Protein AF-A0A965ACQ9-F1 (afdb_monomer_lite)

Foldseek 3Di:
DVPVVVVVVVVVVVPPPDPPPDPDPDDDDVVVVVPPPADVVHDDDPLLVVLVVCLVQQPPQVDDDQLPDQKDWDCPQQAHNDIAIAGDPDRPPCCDDPNHDPQQHFLCVLLVSLLSCLVSPHQCCQDPHHNSLLRSCLQQDPPLVLLARAGGNDPVCCVVDPTDPQAACRRQVSLLSNLSSCVSVVPHPCSLVSLVSNLVLLLLLLVLCQLPQQARHARSNVSDGHHDPHGRCLVCLQSSLSSLVSNCVVPVDVSSNVSSVSSVVSSD

pLDDT: mean 90.05, std 13.49, range [45.66, 98.88]

Sequence (268 aa):
MRNLLLSCFIVFTLIACSEKPEPVQQINIARIDLMPALPTPYKMLDWKEKALQYDQYIFNTTLTGQHLPFIWTDSIQRNFDQHTFGMFTVIGDVRQGKNGSVEFHEALNAMGAVMSAGLVGIDKTNQNGKNYAQMVQNYFNTENGWNIMMNNTHPSVALLGGGYGRDWWYDVFPNVLYYAVCDLYPNVPRADSLQRIIANQFYQADSVLNGNYNFSFFDYHQMKGIVNNIPLQQDVAAGHAYVLYSAYEKFGDERYLKGAMSAMQAYD

Radius of gyration: 23.48 Å; chains: 1; bounding box: 50×58×73 Å

Structure (mmCIF, N/CA/C/O backbone):
data_AF-A0A965ACQ9-F1
#
_entry.id   AF-A0A965ACQ9-F1
#
loop_
_atom_site.group_PDB
_atom_site.id
_atom_site.type_symbol
_atom_site.label_atom_id
_atom_site.label_alt_id
_atom_site.label_comp_id
_atom_site.label_asym_id
_atom_site.label_entity_id
_atom_site.label_seq_id
_atom_site.pdbx_PDB_ins_code
_atom_site.Cartn_x
_atom_site.Cartn_y
_atom_site.Cartn_z
_atom_site.occupancy
_atom_site.B_iso_or_equiv
_atom_site.auth_seq_id
_atom_site.auth_comp_id
_atom_site.auth_asym_id
_atom_site.auth_atom_id
_atom_site.pdbx_PDB_model_num
ATOM 1 N N . MET A 1 1 ? 27.219 -39.808 -46.389 1.00 51.84 1 MET A N 1
ATOM 2 C CA . MET A 1 1 ? 28.068 -39.020 -45.461 1.00 51.84 1 MET A CA 1
ATOM 3 C C . MET A 1 1 ? 27.445 -37.707 -44.955 1.00 51.84 1 MET A C 1
ATOM 5 O O . MET A 1 1 ? 28.102 -37.026 -44.186 1.00 51.84 1 MET A O 1
ATOM 9 N N . ARG A 1 2 ? 26.187 -37.355 -45.287 1.00 50.81 2 ARG A N 1
ATOM 10 C CA . ARG A 1 2 ? 25.540 -36.111 -44.801 1.00 50.81 2 ARG A CA 1
ATOM 11 C C . ARG A 1 2 ? 24.560 -36.299 -43.626 1.00 50.81 2 ARG A C 1
ATOM 13 O O . ARG A 1 2 ? 24.124 -35.315 -43.052 1.00 50.81 2 ARG A O 1
ATOM 20 N N . ASN A 1 3 ? 24.285 -37.548 -43.231 1.00 49.44 3 ASN A N 1
ATOM 21 C CA . ASN A 1 3 ? 23.360 -37.879 -42.133 1.00 49.44 3 ASN A CA 1
ATOM 22 C C . ASN A 1 3 ? 24.062 -38.335 -40.841 1.00 49.44 3 ASN A C 1
ATOM 24 O O . ASN A 1 3 ? 23.391 -38.502 -39.834 1.00 49.44 3 ASN A O 1
ATOM 28 N N . LEU A 1 4 ? 25.392 -38.512 -40.841 1.00 46.88 4 LEU A N 1
ATOM 29 C CA . LEU A 1 4 ? 26.143 -38.846 -39.617 1.00 46.88 4 LEU A CA 1
ATOM 30 C C . LEU A 1 4 ? 26.573 -37.599 -38.822 1.00 46.88 4 LEU A C 1
ATOM 32 O O . LEU A 1 4 ? 26.778 -37.683 -37.619 1.00 46.88 4 LEU A O 1
ATOM 36 N N . LEU A 1 5 ? 26.682 -36.439 -39.480 1.00 46.03 5 LEU A N 1
ATOM 37 C CA . LEU A 1 5 ? 27.113 -35.183 -38.851 1.00 46.03 5 LEU A CA 1
ATOM 38 C C . LEU A 1 5 ? 25.980 -34.461 -38.099 1.00 46.03 5 LEU A C 1
ATOM 40 O O . LEU A 1 5 ? 26.257 -33.769 -37.125 1.00 46.03 5 LEU A O 1
ATOM 44 N N . LEU A 1 6 ? 24.710 -34.662 -38.483 1.00 45.66 6 LEU A N 1
ATOM 45 C CA . LEU A 1 6 ? 23.565 -34.080 -37.762 1.00 45.66 6 LEU A CA 1
ATOM 46 C C . LEU A 1 6 ? 23.269 -34.794 -36.432 1.00 45.66 6 LEU A C 1
ATOM 48 O O . LEU A 1 6 ? 22.811 -34.158 -35.487 1.00 45.66 6 LEU A O 1
ATOM 52 N N . SER A 1 7 ? 23.564 -36.093 -36.325 1.00 48.06 7 SER A N 1
ATOM 53 C CA . SER A 1 7 ? 23.311 -36.861 -35.098 1.00 48.06 7 SER A CA 1
ATOM 54 C C . SER A 1 7 ? 24.326 -36.576 -33.988 1.00 48.06 7 SER A C 1
ATOM 56 O O . SER A 1 7 ? 23.981 -36.700 -32.818 1.00 48.06 7 SER A O 1
ATOM 58 N N . CYS A 1 8 ? 25.544 -36.133 -34.318 1.00 47.03 8 CYS A N 1
ATOM 59 C CA . CYS A 1 8 ? 26.531 -35.733 -33.308 1.00 47.03 8 CYS A CA 1
ATOM 60 C C . CYS A 1 8 ? 26.257 -34.346 -32.704 1.00 47.03 8 CYS A C 1
ATOM 62 O O . CYS A 1 8 ? 26.660 -34.100 -31.571 1.00 47.03 8 CYS A O 1
ATOM 64 N N . PHE A 1 9 ? 25.550 -33.456 -33.409 1.00 47.19 9 PHE A N 1
ATOM 65 C CA . PHE A 1 9 ? 25.267 -32.103 -32.909 1.00 47.19 9 PHE A CA 1
ATOM 66 C C . PHE A 1 9 ? 24.099 -32.062 -31.908 1.00 47.19 9 PHE A C 1
ATOM 68 O O . PHE A 1 9 ? 24.123 -31.268 -30.975 1.00 47.19 9 PHE A O 1
ATOM 75 N N . ILE A 1 10 ? 23.118 -32.965 -32.041 1.00 49.69 10 ILE A N 1
ATOM 76 C CA . ILE A 1 10 ? 21.952 -33.054 -31.137 1.00 49.69 10 ILE A CA 1
ATOM 77 C C . ILE A 1 10 ? 22.321 -33.689 -29.781 1.00 49.69 10 ILE A C 1
ATOM 79 O O . ILE A 1 10 ? 21.706 -33.388 -28.760 1.00 49.69 10 ILE A O 1
ATOM 83 N N . VAL A 1 11 ? 23.366 -34.522 -29.740 1.00 48.28 11 VAL A N 1
ATOM 84 C CA . VAL A 1 11 ? 23.851 -35.143 -28.493 1.00 48.28 11 VAL A CA 1
ATOM 85 C C . VAL A 1 11 ? 24.684 -34.161 -27.655 1.00 48.28 11 VAL A C 1
ATOM 87 O O . VAL A 1 11 ? 24.660 -34.238 -26.431 1.00 48.28 11 VAL A O 1
ATOM 90 N N . PHE A 1 12 ? 25.349 -33.180 -28.277 1.00 46.91 12 PHE A N 1
ATOM 91 C CA . PHE A 1 12 ? 26.135 -32.170 -27.554 1.00 46.91 12 PHE A CA 1
ATOM 92 C C . PHE A 1 12 ? 25.285 -31.076 -26.885 1.00 46.91 12 PHE A C 1
ATOM 94 O O . PHE A 1 12 ? 25.721 -30.491 -25.898 1.00 46.91 12 PHE A O 1
ATOM 101 N N . THR A 1 13 ? 24.055 -30.834 -27.345 1.00 49.16 13 THR A N 1
ATOM 102 C CA . THR A 1 13 ? 23.132 -29.863 -26.724 1.00 49.16 13 THR A CA 1
ATOM 103 C C . THR A 1 13 ? 22.409 -30.390 -25.480 1.00 49.16 13 THR A C 1
ATOM 105 O O . THR A 1 13 ? 21.793 -29.608 -24.766 1.00 49.16 13 THR A O 1
ATOM 108 N N . LEU A 1 14 ? 22.501 -31.692 -25.184 1.00 47.50 14 LEU A N 1
ATOM 109 C CA . LEU A 1 14 ? 21.897 -32.310 -23.992 1.00 47.50 14 LEU A CA 1
ATOM 110 C C . LEU A 1 14 ? 22.863 -32.420 -22.796 1.00 47.50 14 LEU A C 1
ATOM 112 O O . LEU A 1 14 ? 22.446 -32.843 -21.723 1.00 47.50 14 LEU A O 1
ATOM 116 N N . ILE A 1 15 ? 24.136 -32.037 -22.963 1.00 49.03 15 ILE A N 1
ATOM 117 C CA . ILE A 1 15 ? 25.170 -32.099 -21.910 1.00 49.03 15 ILE A CA 1
ATOM 118 C C . ILE A 1 15 ? 25.382 -30.732 -21.235 1.00 49.03 15 ILE A C 1
ATOM 120 O O . ILE A 1 15 ? 26.065 -30.642 -20.220 1.00 49.03 15 ILE A O 1
ATOM 124 N N . ALA A 1 16 ? 24.698 -29.675 -21.686 1.00 46.09 16 ALA A N 1
ATOM 125 C CA . ALA A 1 16 ? 24.533 -28.445 -20.906 1.00 46.09 16 ALA A CA 1
ATOM 126 C C . ALA A 1 16 ? 23.507 -28.654 -19.769 1.00 46.09 16 ALA A C 1
ATOM 128 O O . ALA A 1 16 ? 22.564 -27.886 -19.588 1.00 46.09 16 ALA A O 1
ATOM 129 N N . CYS A 1 17 ? 23.663 -29.746 -19.018 1.00 52.00 17 CYS A N 1
ATOM 130 C CA . CYS A 1 17 ? 23.043 -29.906 -17.718 1.00 52.00 17 CYS A CA 1
ATOM 131 C C . CYS A 1 17 ? 23.684 -28.873 -16.797 1.00 52.00 17 CYS A C 1
ATOM 133 O O . CYS A 1 17 ? 24.829 -29.039 -16.389 1.00 52.00 17 CYS A O 1
ATOM 135 N N . SER A 1 18 ? 22.923 -27.811 -16.525 1.00 57.84 18 SER A N 1
ATOM 136 C CA . SER A 1 18 ? 22.835 -27.124 -15.235 1.00 57.84 18 SER A CA 1
ATOM 137 C C . SER A 1 18 ? 23.758 -27.744 -14.183 1.00 57.84 18 SER A C 1
ATOM 139 O O . SER A 1 18 ? 23.455 -28.804 -13.626 1.00 57.84 18 SER A O 1
ATOM 141 N N . GLU A 1 19 ? 24.876 -27.074 -13.900 1.00 59.12 19 GLU A N 1
ATOM 142 C CA . GLU A 1 19 ? 25.525 -27.239 -12.607 1.00 59.12 19 GLU A CA 1
ATOM 143 C C . GLU A 1 19 ? 24.451 -26.908 -11.573 1.00 59.12 19 GLU A C 1
ATOM 145 O O . GLU A 1 19 ? 23.968 -25.777 -11.490 1.00 59.12 19 GLU A O 1
ATOM 150 N N . LYS A 1 20 ? 23.971 -27.925 -10.853 1.00 64.75 20 LYS A N 1
ATOM 151 C CA . LYS A 1 20 ? 23.189 -27.666 -9.651 1.00 64.75 20 LYS A CA 1
ATOM 152 C C . LYS A 1 20 ? 24.145 -26.919 -8.725 1.00 64.75 20 LYS A C 1
ATOM 154 O O . LYS A 1 20 ? 25.203 -27.488 -8.449 1.00 64.75 20 LYS A O 1
ATOM 159 N N . PRO A 1 21 ? 23.828 -25.690 -8.286 1.00 70.06 21 PRO A N 1
ATOM 160 C CA . PRO A 1 21 ? 24.680 -25.005 -7.330 1.00 70.06 21 PRO A CA 1
ATOM 161 C C . PRO A 1 21 ? 24.897 -25.950 -6.152 1.00 70.06 21 PRO A C 1
ATOM 163 O O . PRO A 1 21 ? 23.936 -26.562 -5.667 1.00 70.06 21 PRO A O 1
ATOM 166 N N . GLU A 1 22 ? 26.156 -26.142 -5.753 1.00 77.62 22 GLU A N 1
ATOM 167 C CA . GLU A 1 22 ? 26.431 -26.942 -4.567 1.00 77.62 22 GLU A CA 1
ATOM 168 C C . GLU A 1 22 ? 25.636 -26.335 -3.406 1.00 77.62 22 GLU A C 1
ATOM 170 O O . GLU A 1 22 ? 25.709 -25.119 -3.188 1.00 77.62 22 GLU A O 1
ATOM 175 N N . PRO A 1 23 ? 24.830 -27.136 -2.687 1.00 77.88 23 PRO A N 1
ATOM 176 C CA . PRO A 1 23 ? 24.102 -26.634 -1.539 1.00 77.88 23 PRO A CA 1
ATOM 177 C C . PRO A 1 23 ? 25.099 -25.992 -0.583 1.00 77.88 23 PRO A C 1
ATOM 179 O O . PRO A 1 23 ? 26.085 -26.629 -0.208 1.00 77.88 23 PRO A O 1
ATOM 182 N N . VAL A 1 24 ? 24.847 -24.742 -0.191 1.00 81.81 24 VAL A N 1
ATOM 183 C CA . VAL A 1 24 ? 25.682 -24.057 0.798 1.00 81.81 24 VAL A CA 1
ATOM 184 C C . VAL A 1 24 ? 25.762 -24.950 2.032 1.00 81.81 24 VAL A C 1
ATOM 186 O O . VAL A 1 24 ? 24.745 -25.244 2.665 1.00 81.81 24 VAL A O 1
ATOM 189 N N . GLN A 1 25 ? 26.968 -25.425 2.348 1.00 86.94 25 GLN A N 1
ATOM 190 C CA . GLN A 1 25 ? 27.173 -26.275 3.509 1.00 86.94 25 GLN A CA 1
ATOM 191 C C . GLN A 1 25 ? 26.796 -25.469 4.754 1.00 86.94 25 GLN A C 1
ATOM 193 O O . GLN A 1 25 ? 27.354 -24.399 4.996 1.00 86.94 25 GLN A O 1
ATOM 198 N N . GLN A 1 26 ? 25.838 -25.964 5.540 1.00 82.69 26 GLN A N 1
ATOM 199 C CA . GLN A 1 26 ? 25.444 -25.300 6.777 1.00 82.69 26 GLN A CA 1
ATOM 200 C C . GLN A 1 26 ? 26.643 -25.258 7.728 1.00 82.69 26 GLN A C 1
ATOM 202 O O . GLN A 1 26 ? 27.115 -26.289 8.208 1.00 82.69 26 GLN A O 1
ATOM 207 N N . ILE A 1 27 ? 27.141 -24.051 7.989 1.00 90.25 27 ILE A N 1
ATOM 208 C CA . ILE A 1 27 ? 28.257 -23.824 8.901 1.00 90.25 27 ILE A CA 1
ATOM 209 C C . ILE A 1 27 ? 27.702 -23.754 10.319 1.00 90.25 27 ILE A C 1
ATOM 211 O O . ILE A 1 27 ? 26.726 -23.053 10.592 1.00 90.25 27 ILE A O 1
ATOM 215 N N . ASN A 1 28 ? 28.338 -24.477 11.233 1.00 91.00 28 ASN A N 1
ATOM 216 C CA . ASN A 1 28 ? 28.045 -24.350 12.648 1.00 91.00 28 ASN A CA 1
ATOM 217 C C . ASN A 1 28 ? 28.474 -22.958 13.143 1.00 91.00 28 ASN A C 1
ATOM 219 O O . ASN A 1 28 ? 29.639 -22.579 13.019 1.00 91.00 28 ASN A O 1
ATOM 223 N N . ILE A 1 29 ? 27.535 -22.199 13.707 1.00 92.44 29 ILE A N 1
ATOM 224 C CA . ILE A 1 29 ? 27.823 -20.921 14.354 1.00 92.44 29 ILE A CA 1
ATOM 225 C C . ILE A 1 29 ? 27.579 -21.127 15.843 1.00 92.44 29 ILE A C 1
ATOM 227 O O . ILE A 1 29 ? 26.435 -21.093 16.287 1.00 92.44 29 ILE A O 1
ATOM 231 N N . ALA A 1 30 ? 28.651 -21.267 16.626 1.00 93.38 30 ALA A N 1
ATOM 232 C CA . ALA A 1 30 ? 28.574 -21.553 18.063 1.00 93.38 30 ALA A CA 1
ATOM 233 C C . ALA A 1 30 ? 27.632 -20.608 18.839 1.00 93.38 30 ALA A C 1
ATOM 235 O O . ALA A 1 30 ? 27.046 -20.995 19.841 1.00 93.38 30 ALA A O 1
ATOM 236 N N . ARG A 1 31 ? 27.454 -19.358 18.381 1.00 90.12 31 ARG A N 1
ATOM 237 C CA . ARG A 1 31 ? 26.505 -18.403 18.976 1.00 90.12 31 ARG A CA 1
ATOM 238 C C . ARG A 1 31 ? 25.036 -18.741 18.693 1.00 90.12 31 ARG A C 1
ATOM 240 O O . ARG A 1 31 ? 24.205 -18.485 19.559 1.00 90.12 31 ARG A O 1
ATOM 247 N N . ILE A 1 32 ? 24.730 -19.272 17.509 1.00 87.00 32 ILE A N 1
ATOM 248 C CA . ILE A 1 32 ? 23.391 -19.734 17.117 1.00 87.00 32 ILE A CA 1
ATOM 249 C C . ILE A 1 32 ? 23.035 -21.013 17.873 1.00 87.00 32 ILE A C 1
ATOM 251 O O . ILE A 1 32 ? 21.904 -21.137 18.320 1.00 87.00 32 ILE A O 1
ATOM 255 N N . ASP A 1 33 ? 23.997 -21.901 18.125 1.00 89.81 33 ASP A N 1
ATOM 256 C CA . ASP A 1 33 ? 23.755 -23.130 18.900 1.00 89.81 33 ASP A CA 1
ATOM 257 C C . ASP A 1 33 ? 23.338 -22.865 20.355 1.00 89.81 33 ASP A C 1
ATOM 259 O O . ASP A 1 33 ? 22.694 -23.699 20.989 1.00 89.81 33 ASP A O 1
ATOM 263 N N . LEU A 1 34 ? 23.701 -21.697 20.900 1.00 90.31 34 LEU A N 1
ATOM 264 C CA . LEU A 1 34 ? 23.241 -21.251 22.218 1.00 90.31 34 LEU A CA 1
ATOM 265 C C . LEU A 1 34 ? 21.786 -20.763 22.199 1.00 90.31 34 LEU A C 1
ATOM 267 O O . LEU A 1 34 ? 21.190 -20.590 23.264 1.00 90.31 34 LEU A O 1
ATOM 271 N N . MET A 1 35 ? 21.225 -20.485 21.019 1.00 89.62 35 MET A N 1
ATOM 272 C CA . MET A 1 35 ? 19.834 -20.078 20.880 1.00 89.62 35 MET A CA 1
ATOM 273 C C . MET A 1 35 ? 18.956 -21.329 20.918 1.00 89.62 35 MET A C 1
ATOM 275 O O . MET A 1 35 ? 19.159 -22.254 20.130 1.00 89.62 35 MET A O 1
ATOM 279 N N . PRO A 1 36 ? 17.967 -21.396 21.819 1.00 86.31 36 PRO A N 1
ATOM 280 C CA . PRO A 1 36 ? 17.081 -22.542 21.854 1.00 86.31 36 PRO A CA 1
ATOM 281 C C . PRO A 1 36 ? 16.257 -22.581 20.560 1.00 86.31 36 PRO A C 1
ATOM 283 O O . PRO A 1 36 ? 15.730 -21.558 20.123 1.00 86.31 36 PRO A O 1
ATOM 286 N N . ALA A 1 37 ? 16.111 -23.769 19.966 1.00 85.94 37 ALA A N 1
ATOM 287 C CA . ALA A 1 37 ? 15.331 -23.957 18.738 1.00 85.94 37 ALA A CA 1
ATOM 288 C C . ALA A 1 37 ? 13.861 -23.515 18.890 1.00 85.94 37 ALA A C 1
ATOM 290 O O . ALA A 1 37 ? 13.207 -23.162 17.912 1.00 85.94 37 ALA A O 1
ATOM 291 N N . LEU A 1 38 ? 13.349 -23.524 20.126 1.00 85.88 38 LEU A N 1
ATOM 292 C CA . LEU A 1 38 ? 12.049 -22.983 20.500 1.00 85.88 38 LEU A CA 1
ATOM 293 C C . LEU A 1 38 ? 12.185 -22.128 21.767 1.00 85.88 38 LEU A C 1
ATOM 295 O O . LEU A 1 38 ? 12.896 -22.521 22.697 1.00 85.88 38 LEU A O 1
ATOM 299 N N . PRO A 1 39 ? 11.478 -20.990 21.862 1.00 84.56 39 PRO A N 1
ATOM 300 C CA . PRO A 1 39 ? 11.451 -20.214 23.094 1.00 84.56 39 PRO A CA 1
ATOM 301 C C . PRO A 1 39 ? 10.867 -21.056 24.236 1.00 84.56 39 PRO A C 1
ATOM 303 O O . PRO A 1 39 ? 9.922 -21.815 24.029 1.00 84.56 39 PRO A O 1
ATOM 306 N N . THR A 1 40 ? 11.416 -20.919 25.447 1.00 85.31 40 THR A N 1
ATOM 307 C CA . THR A 1 40 ? 10.905 -21.591 26.653 1.00 85.31 40 THR A CA 1
ATOM 308 C C . THR A 1 40 ? 10.545 -20.554 27.722 1.00 85.31 40 THR A C 1
ATOM 310 O O . THR A 1 40 ? 11.425 -19.793 28.125 1.00 85.31 40 THR A O 1
ATOM 313 N N . PRO A 1 41 ? 9.288 -20.519 28.205 1.00 87.81 41 PRO A N 1
ATOM 314 C CA . PRO A 1 41 ? 8.163 -21.357 27.780 1.00 87.81 41 PRO A CA 1
ATOM 315 C C . PRO A 1 41 ? 7.681 -21.006 26.363 1.00 87.81 41 PRO A C 1
ATOM 317 O O . PRO A 1 41 ? 7.589 -19.832 26.002 1.00 87.81 41 PRO A O 1
ATOM 320 N N . TYR A 1 42 ? 7.335 -22.025 25.572 1.00 85.56 42 TYR A N 1
ATOM 321 C CA . TYR A 1 42 ? 6.719 -21.801 24.268 1.00 85.56 42 TYR A CA 1
ATOM 322 C C . TYR A 1 42 ? 5.272 -21.356 24.469 1.00 85.56 42 TYR A C 1
ATOM 324 O O . TYR A 1 42 ? 4.468 -22.067 25.074 1.00 85.56 42 TYR A O 1
ATOM 332 N N . LYS A 1 43 ? 4.937 -20.176 23.950 1.00 88.31 43 LYS A N 1
ATOM 333 C CA . LYS A 1 43 ? 3.575 -19.645 23.950 1.00 88.31 43 LYS A CA 1
ATOM 334 C C . LYS A 1 43 ? 3.220 -19.208 22.538 1.00 88.31 43 LYS A C 1
ATOM 336 O O . LYS A 1 43 ? 3.609 -18.122 22.112 1.00 88.31 43 LYS A O 1
ATOM 341 N N . MET A 1 44 ? 2.468 -20.045 21.824 1.00 89.50 44 MET A N 1
ATOM 342 C CA . MET A 1 44 ? 1.868 -19.626 20.563 1.00 89.50 44 MET A CA 1
ATOM 343 C C . MET A 1 44 ? 0.717 -18.669 20.868 1.00 89.50 44 MET A C 1
ATOM 345 O O . MET A 1 44 ? -0.222 -19.028 21.577 1.00 89.50 44 MET A O 1
ATOM 349 N N . LEU A 1 45 ? 0.811 -17.436 20.377 1.00 91.62 45 LEU A N 1
ATOM 350 C CA . LEU A 1 45 ? -0.303 -16.499 20.438 1.00 91.62 45 LEU A CA 1
ATOM 351 C C . LEU A 1 45 ? -1.414 -16.985 19.507 1.00 91.62 45 LEU A C 1
ATOM 353 O O . LEU A 1 45 ? -1.134 -17.392 18.379 1.00 91.62 45 LEU A O 1
ATOM 357 N N . ASP A 1 46 ? -2.666 -16.892 19.953 1.00 95.94 46 ASP A N 1
ATOM 358 C CA . ASP A 1 46 ? -3.793 -16.953 19.028 1.00 95.94 46 ASP A CA 1
ATOM 359 C C . ASP A 1 46 ? -3.778 -15.667 18.192 1.00 95.94 46 ASP A C 1
ATOM 361 O O . ASP A 1 46 ? -4.241 -14.604 18.613 1.00 95.94 46 ASP A O 1
ATOM 365 N N . TRP A 1 47 ? -3.148 -15.746 17.020 1.00 95.56 47 TRP A N 1
ATOM 366 C CA . TRP A 1 47 ? -3.006 -14.610 16.116 1.00 95.56 47 TRP A CA 1
ATOM 367 C C . TRP A 1 47 ? -4.345 -14.132 15.565 1.00 95.56 47 TRP A C 1
ATOM 369 O O . TRP A 1 47 ? -4.506 -12.933 15.337 1.00 95.56 47 TRP A O 1
ATOM 379 N N . LYS A 1 48 ? -5.319 -15.037 15.403 1.00 97.25 48 LYS A N 1
ATOM 380 C CA . LYS A 1 48 ? -6.661 -14.666 14.957 1.00 97.25 48 LYS A CA 1
ATOM 381 C C . LYS A 1 48 ? -7.361 -13.857 16.041 1.00 97.25 48 LYS A C 1
ATOM 383 O O . LYS A 1 48 ? -7.848 -12.765 15.761 1.00 97.25 48 LYS A O 1
ATOM 388 N N . GLU A 1 49 ? -7.359 -14.344 17.281 1.00 97.94 49 GLU A N 1
ATOM 389 C CA . GLU A 1 49 ? -7.899 -13.603 18.423 1.00 97.94 49 GLU A CA 1
ATOM 390 C C . GLU A 1 49 ? -7.181 -12.256 18.591 1.00 97.94 49 GLU A C 1
ATOM 392 O O . GLU A 1 49 ? -7.827 -11.226 18.791 1.00 97.94 49 GLU A O 1
ATOM 397 N N . LYS A 1 50 ? -5.851 -12.229 18.438 1.00 97.56 50 LYS A N 1
ATOM 398 C CA . LYS A 1 50 ? -5.061 -10.997 18.531 1.00 97.56 50 LYS A CA 1
ATOM 399 C C . LYS A 1 50 ? -5.475 -9.960 17.490 1.00 97.56 50 LYS A C 1
ATOM 401 O O . LYS A 1 50 ? -5.624 -8.795 17.849 1.00 97.56 50 LYS A O 1
ATOM 406 N N . ALA A 1 51 ? -5.669 -10.368 16.237 1.00 97.88 51 ALA A N 1
ATOM 407 C CA . ALA A 1 51 ? -6.098 -9.483 15.158 1.00 97.88 51 ALA A CA 1
ATOM 408 C C . ALA A 1 51 ? -7.528 -8.962 15.377 1.00 97.88 51 ALA A C 1
ATOM 410 O O . ALA A 1 51 ? -7.763 -7.764 15.232 1.00 97.88 51 ALA A O 1
ATOM 411 N N . LEU A 1 52 ? -8.456 -9.823 15.820 1.00 98.56 52 LEU A N 1
ATOM 412 C CA . LEU A 1 52 ? -9.822 -9.417 16.179 1.00 98.56 52 LEU A CA 1
ATOM 413 C C . LEU A 1 52 ? -9.823 -8.373 17.311 1.00 98.56 52 LEU A C 1
ATOM 415 O O . LEU A 1 52 ? -10.495 -7.348 17.212 1.00 98.56 52 LEU A O 1
ATOM 419 N N . GLN A 1 53 ? -9.042 -8.606 18.372 1.00 98.38 53 GLN A N 1
ATOM 420 C CA . GLN A 1 53 ? -8.903 -7.679 19.503 1.00 98.38 53 GLN A CA 1
ATOM 421 C C . GLN A 1 53 ? -8.243 -6.359 19.092 1.00 98.38 53 GLN A C 1
ATOM 423 O O . GLN A 1 53 ? -8.677 -5.290 19.518 1.00 98.38 53 GLN A O 1
ATOM 428 N N . TYR A 1 54 ? -7.189 -6.430 18.275 1.00 97.75 54 TYR A N 1
ATOM 429 C CA . TYR A 1 54 ? -6.506 -5.255 17.746 1.00 97.75 54 TYR A CA 1
ATOM 430 C C . TYR A 1 54 ? -7.474 -4.379 16.952 1.00 97.75 54 TYR A C 1
ATOM 432 O O . TYR A 1 54 ? -7.558 -3.181 17.209 1.00 97.75 54 TYR A O 1
ATOM 440 N N . ASP A 1 55 ? -8.251 -4.978 16.050 1.00 98.44 55 ASP A N 1
ATOM 441 C CA . ASP A 1 55 ? -9.216 -4.253 15.232 1.00 98.44 55 ASP A CA 1
ATOM 442 C C . ASP A 1 55 ? -10.270 -3.530 16.080 1.00 98.44 55 ASP A C 1
ATOM 444 O O . ASP A 1 55 ? -10.463 -2.319 15.949 1.00 98.44 55 ASP A O 1
ATOM 448 N N . GLN A 1 56 ? -10.882 -4.260 17.020 1.00 97.75 56 GLN A N 1
ATOM 449 C CA . GLN A 1 56 ? -11.869 -3.715 17.953 1.00 97.75 56 GLN A CA 1
ATOM 450 C C . GLN A 1 56 ? -11.316 -2.548 18.774 1.00 97.75 56 GLN A C 1
ATOM 452 O O . GLN A 1 56 ? -12.052 -1.613 19.078 1.00 97.75 56 GLN A O 1
ATOM 457 N N . TYR A 1 57 ? -10.040 -2.597 19.152 1.00 97.06 57 TYR A N 1
ATOM 458 C CA . TYR A 1 57 ? -9.418 -1.568 19.975 1.00 97.06 57 TYR A CA 1
ATOM 459 C C . TYR A 1 57 ? -9.004 -0.338 19.159 1.00 97.06 57 TYR A C 1
ATOM 461 O O . TYR A 1 57 ? -9.317 0.790 19.537 1.00 97.06 57 TYR A O 1
ATOM 469 N N . ILE A 1 58 ? -8.342 -0.539 18.018 1.00 96.31 58 ILE A N 1
ATOM 470 C CA . ILE A 1 58 ? -7.817 0.545 17.179 1.00 96.31 58 ILE A CA 1
ATOM 471 C C . ILE A 1 58 ? -8.935 1.343 16.510 1.00 96.31 58 ILE A C 1
ATOM 473 O O . ILE A 1 58 ? -8.882 2.573 16.491 1.00 96.31 58 ILE A O 1
ATOM 477 N N . PHE A 1 59 ? -9.955 0.665 15.978 1.00 97.50 59 PHE A N 1
ATOM 478 C CA . PHE A 1 59 ? -11.039 1.319 15.240 1.00 97.50 59 PHE A CA 1
ATOM 479 C C . PHE A 1 59 ? -12.164 1.837 16.145 1.00 97.50 59 PHE A C 1
ATOM 481 O O . PHE A 1 59 ? -13.142 2.412 15.657 1.00 97.50 59 PHE A O 1
ATOM 488 N N . ASN A 1 60 ? -12.024 1.700 17.467 1.00 96.38 60 ASN A N 1
ATOM 489 C CA . ASN A 1 60 ? -12.952 2.285 18.419 1.00 96.38 60 ASN A CA 1
ATOM 490 C C . ASN A 1 60 ? -12.647 3.774 18.646 1.00 96.38 60 ASN A C 1
ATOM 492 O O . ASN A 1 60 ? -11.841 4.173 19.487 1.00 96.38 60 ASN A O 1
ATOM 496 N N . THR A 1 61 ? -13.365 4.616 17.905 1.00 94.12 61 THR A N 1
ATOM 497 C CA . THR A 1 61 ? -13.243 6.077 17.971 1.00 94.12 61 THR A CA 1
ATOM 498 C C . THR A 1 61 ? -13.885 6.704 19.208 1.00 94.12 61 THR A C 1
ATOM 500 O O . THR A 1 61 ? -13.784 7.916 19.377 1.00 94.12 61 THR A O 1
ATOM 503 N N . THR A 1 62 ? -14.576 5.931 20.054 1.00 95.25 62 THR A N 1
ATOM 504 C CA . THR A 1 62 ? -15.205 6.442 21.285 1.00 95.25 62 THR A CA 1
ATOM 505 C C . THR A 1 62 ? -14.323 6.255 22.516 1.00 95.25 62 THR A C 1
ATOM 507 O O . THR A 1 62 ? -14.716 6.664 23.606 1.00 95.25 62 THR A O 1
ATOM 510 N N . LEU A 1 63 ? -13.158 5.615 22.374 1.00 95.38 63 LEU A N 1
ATOM 511 C CA . LEU A 1 63 ? -12.217 5.446 23.474 1.00 95.38 63 LEU A CA 1
ATOM 512 C C . LEU A 1 63 ? -11.689 6.798 23.962 1.00 95.38 63 LEU A C 1
ATOM 514 O O . LEU A 1 63 ? -11.348 7.679 23.175 1.00 95.38 63 LEU A O 1
ATOM 518 N N . THR A 1 64 ? -11.573 6.924 25.281 1.00 95.19 64 THR A N 1
ATOM 519 C CA . THR A 1 64 ? -11.042 8.109 25.958 1.00 95.19 64 THR A CA 1
ATOM 520 C C . THR A 1 64 ? -9.841 7.728 26.808 1.00 95.19 64 THR A C 1
ATOM 522 O O . THR A 1 64 ? -9.861 6.696 27.477 1.00 95.19 64 THR A O 1
ATOM 525 N N . GLY A 1 65 ? -8.822 8.578 26.840 1.00 93.69 65 GLY A N 1
ATOM 526 C CA . GLY A 1 65 ? -7.626 8.368 27.649 1.00 93.69 65 GLY A CA 1
ATOM 527 C C . GLY A 1 65 ? -6.405 9.014 27.011 1.00 93.69 65 GLY A C 1
ATOM 528 O O . GLY A 1 65 ? -6.510 9.733 26.017 1.00 93.69 65 GLY A O 1
ATOM 529 N N . GLN A 1 66 ? -5.233 8.766 27.589 1.00 91.50 66 GLN A N 1
ATOM 530 C CA . GLN A 1 66 ? -3.985 9.305 27.063 1.00 91.50 66 GLN A CA 1
ATOM 531 C C . GLN A 1 66 ? -3.706 8.733 25.661 1.00 91.50 66 GLN A C 1
ATOM 533 O O . GLN A 1 66 ? -3.664 7.519 25.487 1.00 91.50 66 GLN A O 1
ATOM 538 N N . HIS A 1 67 ? -3.528 9.618 24.673 1.00 89.75 67 HIS A N 1
ATOM 539 C CA . HIS A 1 67 ? -3.307 9.295 23.251 1.00 89.75 67 HIS A CA 1
ATOM 540 C C . HIS A 1 67 ? -4.460 8.559 22.538 1.00 89.75 67 HIS A C 1
ATOM 542 O O . HIS A 1 67 ? -4.284 8.125 21.403 1.00 89.75 67 HIS A O 1
ATOM 548 N N . LEU A 1 68 ? -5.634 8.443 23.170 1.00 93.81 68 LEU A N 1
ATOM 549 C CA . LEU A 1 68 ? -6.829 7.840 22.576 1.00 93.81 68 LEU A CA 1
ATOM 550 C C . LEU A 1 68 ? -7.764 8.912 21.991 1.00 93.81 68 LEU A C 1
ATOM 552 O O . LEU A 1 68 ? -7.866 10.001 22.567 1.00 93.81 68 LEU A O 1
ATOM 556 N N . PRO A 1 69 ? -8.495 8.602 20.902 1.00 94.81 69 PRO A N 1
ATOM 557 C CA . PRO A 1 69 ? -8.458 7.356 20.117 1.00 94.81 69 PRO A CA 1
ATOM 558 C C . PRO A 1 69 ? -7.222 7.246 19.198 1.00 94.81 69 PRO A C 1
ATOM 560 O O . PRO A 1 69 ? -6.560 8.243 18.920 1.00 94.81 69 PRO A O 1
ATOM 563 N N . PHE A 1 70 ? -6.925 6.036 18.699 1.00 95.31 70 PHE A N 1
ATOM 564 C CA . PHE A 1 70 ? -5.752 5.785 17.835 1.00 95.31 70 PHE A CA 1
ATOM 565 C C . PHE A 1 70 ? -5.926 6.198 16.376 1.00 95.31 70 PHE A C 1
ATOM 567 O O . PHE A 1 70 ? -4.937 6.350 15.655 1.00 95.31 70 PHE A O 1
ATOM 574 N N . ILE A 1 71 ? -7.176 6.355 15.951 1.00 95.69 71 ILE A N 1
ATOM 575 C CA . ILE A 1 71 ? -7.522 6.865 14.633 1.00 95.69 71 ILE A CA 1
ATOM 576 C C . ILE A 1 71 ? -8.341 8.144 14.769 1.00 95.69 71 ILE A C 1
ATOM 578 O O . ILE A 1 71 ? -9.096 8.327 15.727 1.00 95.69 71 ILE A O 1
ATOM 582 N N . TRP A 1 72 ? -8.223 9.017 13.779 1.00 95.00 72 TRP A N 1
ATOM 583 C CA . TRP A 1 72 ? -8.999 10.250 13.665 1.00 95.00 72 TRP A CA 1
ATOM 584 C C . TRP A 1 72 ? -9.529 10.404 12.242 1.00 95.00 72 TRP A C 1
ATOM 586 O O . TRP A 1 72 ? -9.127 9.681 11.335 1.00 95.00 72 TRP A O 1
ATOM 596 N N . THR A 1 73 ? -10.447 11.346 12.040 1.00 95.50 73 THR A N 1
ATOM 597 C CA . THR A 1 73 ? -10.911 11.699 10.692 1.00 95.50 73 THR A CA 1
ATOM 598 C C . THR A 1 73 ? -9.931 12.687 10.075 1.00 95.50 73 THR A C 1
ATOM 600 O O . THR A 1 73 ? -9.733 13.767 10.634 1.00 95.50 73 THR A O 1
ATOM 603 N N . ASP A 1 74 ? -9.364 12.340 8.925 1.00 95.19 74 ASP A N 1
ATOM 604 C CA . ASP A 1 74 ? -8.745 13.312 8.028 1.00 95.19 74 ASP A CA 1
ATOM 605 C C . ASP A 1 74 ? -9.824 13.806 7.050 1.00 95.19 74 ASP A C 1
ATOM 607 O O . ASP A 1 74 ? -10.462 13.031 6.334 1.00 95.19 74 ASP A O 1
ATOM 611 N N . SER A 1 75 ? -10.076 15.113 7.087 1.00 94.50 75 SER A N 1
ATOM 612 C CA . SER A 1 75 ? -11.146 15.781 6.336 1.00 94.50 75 SER A CA 1
ATOM 613 C C . SER A 1 75 ? -10.623 16.666 5.208 1.00 94.50 75 SER A C 1
ATOM 615 O O . SER A 1 75 ? -11.397 17.432 4.643 1.00 94.50 75 SER A O 1
ATOM 617 N N . ILE A 1 76 ? -9.332 16.575 4.870 1.00 92.81 76 ILE A N 1
ATOM 618 C CA . ILE A 1 76 ? -8.730 17.482 3.889 1.00 92.81 76 ILE A CA 1
ATOM 619 C C . ILE A 1 76 ? -9.098 17.142 2.446 1.00 92.81 76 ILE A C 1
ATOM 621 O O . ILE A 1 76 ? -9.100 18.036 1.606 1.00 92.81 76 ILE A O 1
ATOM 625 N N . GLN A 1 77 ? -9.460 15.887 2.159 1.00 93.31 77 GLN A N 1
ATOM 626 C CA . GLN A 1 77 ? -9.898 15.470 0.817 1.00 93.31 77 GLN A CA 1
ATOM 627 C C . GLN A 1 77 ? -8.821 15.724 -0.262 1.00 93.31 77 GLN A C 1
ATOM 629 O O . GLN A 1 77 ? -9.116 16.103 -1.393 1.00 93.31 77 GLN A O 1
ATOM 634 N N . ARG A 1 78 ? -7.544 15.538 0.110 1.00 89.56 78 ARG A N 1
ATOM 635 C CA . ARG A 1 78 ? -6.365 15.895 -0.699 1.00 89.56 78 ARG A CA 1
ATOM 636 C C . ARG A 1 78 ? -6.369 15.268 -2.092 1.00 89.56 78 ARG A C 1
ATOM 638 O O . ARG A 1 78 ? -6.277 15.980 -3.084 1.00 89.56 78 ARG A O 1
ATOM 645 N N . ASN A 1 79 ? -6.412 13.936 -2.148 1.00 90.12 79 ASN A N 1
ATOM 646 C CA . ASN A 1 79 ? -6.270 13.188 -3.400 1.00 90.12 79 ASN A CA 1
ATOM 647 C C . ASN A 1 79 ? -7.628 12.799 -3.992 1.00 90.12 79 ASN A C 1
ATOM 649 O O . ASN A 1 79 ? -7.744 12.564 -5.194 1.00 90.12 79 ASN A O 1
ATOM 653 N N . PHE A 1 80 ? -8.664 12.750 -3.155 1.00 92.62 80 PHE A N 1
ATOM 654 C CA . PHE A 1 80 ? -10.035 12.466 -3.546 1.00 92.62 80 PHE A CA 1
ATOM 655 C C . PHE A 1 80 ? -11.003 13.289 -2.704 1.00 92.62 80 PHE A C 1
ATOM 657 O O . PHE A 1 80 ? -10.765 13.472 -1.513 1.00 92.62 80 PHE A O 1
ATOM 664 N N . ASP A 1 81 ? -12.129 13.676 -3.308 1.00 94.00 81 ASP A N 1
ATOM 665 C CA . ASP A 1 81 ? -13.294 14.278 -2.642 1.00 94.00 81 ASP A CA 1
ATOM 666 C C . ASP A 1 81 ? -13.985 13.252 -1.719 1.00 94.00 81 ASP A C 1
ATOM 668 O O . ASP A 1 81 ? -15.037 12.686 -2.020 1.00 94.00 81 ASP A O 1
ATOM 672 N N . GLN A 1 82 ? -13.289 12.883 -0.642 1.00 93.81 82 GLN A N 1
ATOM 673 C CA . GLN A 1 82 ? -13.743 11.975 0.401 1.00 93.81 82 GLN A CA 1
ATOM 674 C C . GLN A 1 82 ? -12.998 12.263 1.706 1.00 93.81 82 GLN A C 1
ATOM 676 O O . GLN A 1 82 ? -11.789 12.507 1.716 1.00 93.81 82 GLN A O 1
ATOM 681 N N . HIS A 1 83 ? -13.697 12.165 2.835 1.00 95.56 83 HIS A N 1
ATOM 682 C CA . HIS A 1 83 ? -13.013 12.052 4.120 1.00 95.56 83 HIS A CA 1
ATOM 683 C C . HIS A 1 83 ? -12.328 10.690 4.222 1.00 95.56 83 HIS A C 1
ATOM 685 O O . HIS A 1 83 ? -12.847 9.673 3.756 1.00 95.56 83 HIS A O 1
ATOM 691 N N . THR A 1 84 ? -11.177 10.668 4.876 1.00 96.31 84 THR A N 1
ATOM 692 C CA . THR A 1 84 ? -10.428 9.453 5.181 1.00 96.31 84 THR A CA 1
ATOM 693 C C . THR A 1 84 ? -10.142 9.386 6.682 1.00 96.31 84 THR A C 1
ATOM 695 O O . THR A 1 84 ? -10.716 10.133 7.483 1.00 96.31 84 THR A O 1
ATOM 698 N N . PHE A 1 85 ? -9.312 8.438 7.093 1.00 96.69 85 PHE A N 1
ATOM 699 C CA . PHE A 1 85 ? -8.865 8.310 8.466 1.00 96.69 85 PHE A CA 1
ATOM 700 C C . PHE A 1 85 ? -7.348 8.411 8.530 1.00 96.69 85 PHE A C 1
ATOM 702 O O . PHE A 1 85 ? -6.636 7.855 7.694 1.00 96.69 85 PHE A O 1
ATOM 709 N N . GLY A 1 86 ? -6.874 9.098 9.560 1.00 95.25 86 GLY A N 1
ATOM 710 C CA . GLY A 1 86 ? -5.486 9.020 9.969 1.00 95.25 86 GLY A CA 1
ATOM 711 C C . GLY A 1 86 ? -5.322 8.013 11.096 1.00 95.25 86 GLY A C 1
ATOM 712 O O . GLY A 1 86 ? -6.248 7.765 11.872 1.00 95.25 86 GLY A O 1
ATOM 713 N N . MET A 1 87 ? -4.135 7.425 11.166 1.00 94.81 87 MET A N 1
ATOM 714 C CA . MET A 1 87 ? -3.734 6.486 12.202 1.00 94.81 87 MET A CA 1
ATOM 715 C C . MET A 1 87 ? -2.320 6.830 12.660 1.00 94.81 87 MET A C 1
ATOM 717 O O . MET A 1 87 ? -1.461 7.133 11.830 1.00 94.81 87 MET A O 1
ATOM 721 N N . PHE A 1 88 ? -2.083 6.789 13.972 1.00 92.06 88 PHE A N 1
ATOM 722 C CA . PHE A 1 88 ? -0.780 7.137 14.536 1.00 92.06 88 PHE A CA 1
ATOM 723 C C . PHE A 1 88 ? 0.302 6.166 14.072 1.00 92.06 88 PHE A C 1
ATOM 725 O O . PHE A 1 88 ? 0.205 4.979 14.367 1.00 92.06 88 PHE A O 1
ATOM 732 N N . THR A 1 89 ? 1.363 6.664 13.437 1.00 89.50 89 THR A N 1
ATOM 733 C CA . THR A 1 89 ? 2.586 5.883 13.170 1.00 89.50 89 THR A CA 1
ATOM 734 C C . THR A 1 89 ? 3.235 5.450 14.479 1.00 89.50 89 THR A C 1
ATOM 736 O O . THR A 1 89 ? 3.568 4.285 14.677 1.00 89.50 89 THR A O 1
ATOM 739 N N . VAL A 1 90 ? 3.375 6.408 15.395 1.00 89.56 90 VAL A N 1
ATOM 740 C CA . VAL A 1 90 ? 3.837 6.193 16.763 1.00 89.56 90 VAL A CA 1
ATOM 741 C C . VAL A 1 90 ? 2.788 6.781 17.689 1.00 89.56 90 VAL A C 1
ATOM 743 O O . VAL A 1 90 ? 2.383 7.935 17.534 1.00 89.56 90 VAL A O 1
ATOM 746 N N . ILE A 1 91 ? 2.330 5.983 18.653 1.00 91.31 91 ILE A N 1
ATOM 747 C CA . ILE A 1 91 ? 1.319 6.416 19.620 1.00 91.31 91 ILE A CA 1
ATOM 748 C C . ILE A 1 91 ? 1.824 7.667 20.344 1.00 91.31 91 ILE A C 1
ATOM 750 O O . ILE A 1 91 ? 2.867 7.641 20.994 1.00 91.31 91 ILE A O 1
ATOM 754 N N . GLY A 1 92 ? 1.055 8.751 20.241 1.00 87.38 92 GLY A N 1
ATOM 755 C CA . GLY A 1 92 ? 1.364 10.012 20.906 1.00 87.38 92 GLY A CA 1
ATOM 756 C C . GLY A 1 92 ? 2.325 10.933 20.159 1.00 87.38 92 GLY A C 1
ATOM 757 O O . GLY A 1 92 ? 2.767 11.915 20.754 1.00 87.38 92 GLY A O 1
ATOM 758 N N . ASP A 1 93 ? 2.625 10.672 18.882 1.00 90.69 93 ASP A N 1
ATOM 759 C CA . ASP A 1 93 ? 3.365 11.622 18.049 1.00 90.69 93 ASP A CA 1
ATOM 760 C C . ASP A 1 93 ? 2.625 12.967 17.985 1.00 90.69 93 ASP A C 1
ATOM 762 O O . ASP A 1 93 ? 1.533 13.083 17.429 1.00 90.69 93 ASP A O 1
ATOM 766 N N . VAL A 1 94 ? 3.239 14.003 18.558 1.00 90.50 94 VAL A N 1
ATOM 767 C CA . VAL A 1 94 ? 2.659 15.349 18.667 1.00 90.50 94 VAL A CA 1
ATOM 768 C C . VAL A 1 94 ? 2.448 16.028 17.313 1.00 90.50 94 VAL A C 1
ATOM 770 O O . VAL A 1 94 ? 1.730 17.020 17.230 1.00 90.50 94 VAL A O 1
ATOM 773 N N . ARG A 1 95 ? 3.066 15.508 16.247 1.00 89.62 95 ARG A N 1
ATOM 774 C CA . ARG A 1 95 ? 2.913 16.010 14.879 1.00 89.62 95 ARG A CA 1
ATOM 775 C C . ARG A 1 95 ? 1.658 15.463 14.199 1.00 89.62 95 ARG A C 1
ATOM 777 O O . ARG A 1 95 ? 1.284 15.997 13.159 1.00 89.62 95 ARG A O 1
ATOM 784 N N . GLN A 1 96 ? 1.028 14.423 14.748 1.00 91.31 96 GLN A N 1
ATOM 785 C CA . GLN A 1 96 ? -0.085 13.693 14.135 1.00 91.31 96 GLN A CA 1
ATOM 786 C C . GLN A 1 96 ? -1.416 13.936 14.864 1.00 91.31 96 GLN A C 1
ATOM 788 O O . GLN A 1 96 ? -1.469 14.271 16.051 1.00 91.31 96 GLN A O 1
ATOM 793 N N . GLY A 1 97 ? -2.517 13.730 14.144 1.00 89.44 97 GLY A N 1
ATOM 794 C CA . GLY A 1 97 ? -3.865 13.794 14.696 1.00 89.44 97 GLY A CA 1
ATOM 795 C C . GLY A 1 97 ? -4.317 15.206 15.055 1.00 89.44 97 GLY A C 1
ATOM 796 O O . GLY A 1 97 ? -3.790 16.202 14.571 1.00 89.44 97 GLY A O 1
ATOM 797 N N . LYS A 1 98 ? -5.336 15.297 15.918 1.00 82.25 98 LYS A N 1
ATOM 798 C CA . LYS A 1 98 ? -6.043 16.557 16.222 1.00 82.25 98 LYS A CA 1
ATOM 799 C C . LYS A 1 98 ? -5.143 17.668 16.779 1.00 82.25 98 LYS A C 1
ATOM 801 O O . LYS A 1 98 ? -5.438 18.840 16.573 1.00 82.25 98 LYS A O 1
ATOM 806 N N . ASN A 1 99 ? -4.093 17.303 17.513 1.00 84.75 99 ASN A N 1
ATOM 807 C CA . ASN A 1 99 ? -3.175 18.261 18.135 1.00 84.75 99 ASN A CA 1
ATOM 808 C C . ASN A 1 99 ? -1.986 18.623 17.227 1.00 84.75 99 ASN A C 1
ATOM 810 O O . ASN A 1 99 ? -1.214 19.512 17.578 1.00 84.75 99 ASN A O 1
ATOM 814 N N . GLY A 1 100 ? -1.849 17.943 16.087 1.00 88.38 100 GLY A N 1
ATOM 815 C CA . GLY A 1 100 ? -0.841 18.196 15.068 1.00 88.38 100 GLY A CA 1
ATOM 816 C C . GLY A 1 100 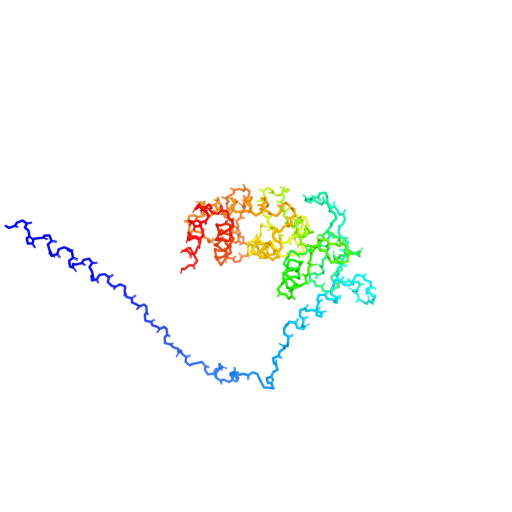? -1.490 18.341 13.692 1.00 88.38 100 GLY A C 1
ATOM 817 O O . GLY A 1 100 ? -2.507 19.015 13.536 1.00 88.38 100 GLY A O 1
ATOM 818 N N . SER A 1 101 ? -0.896 17.711 12.682 1.00 90.50 101 SER A N 1
ATOM 819 C CA . SER A 1 101 ? -1.474 17.624 11.345 1.00 90.50 101 SER A CA 1
ATOM 820 C C . SER A 1 101 ? -2.445 16.450 11.253 1.00 90.50 101 SER A C 1
ATOM 822 O O . SER A 1 101 ? -2.083 15.301 11.518 1.00 90.50 101 SER A O 1
ATOM 824 N N . VAL A 1 102 ? -3.667 16.735 10.802 1.00 91.56 102 VAL A N 1
ATOM 825 C CA . VAL A 1 102 ? -4.666 15.699 10.515 1.00 91.56 102 VAL A CA 1
ATOM 826 C C . VAL A 1 102 ? -4.324 14.883 9.267 1.00 91.56 102 VAL A C 1
ATOM 828 O O . VAL A 1 102 ? -4.717 13.726 9.217 1.00 91.56 102 VAL A O 1
ATOM 831 N N . GLU A 1 103 ? -3.550 15.432 8.323 1.00 90.19 103 GLU A N 1
ATOM 832 C CA . GLU A 1 103 ? -3.099 14.731 7.103 1.00 90.19 103 GLU A CA 1
ATOM 833 C C . GLU A 1 103 ? -1.836 13.894 7.337 1.00 90.19 103 GLU A C 1
ATOM 835 O O . GLU A 1 103 ? -1.455 13.091 6.486 1.00 90.19 103 GLU A O 1
ATOM 840 N N . PHE A 1 104 ? -1.137 14.078 8.465 1.00 90.31 104 PHE A N 1
ATOM 841 C CA . PHE A 1 104 ? 0.092 13.333 8.716 1.00 90.31 104 PHE A CA 1
ATOM 842 C C . PHE A 1 104 ? -0.220 11.948 9.297 1.00 90.31 104 PHE A C 1
ATOM 844 O O . PHE A 1 104 ? -0.387 11.775 10.502 1.00 90.31 104 PHE A O 1
ATOM 851 N N . HIS A 1 105 ? -0.297 10.960 8.410 1.00 92.44 105 HIS A N 1
ATOM 852 C CA . HIS A 1 105 ? -0.453 9.537 8.712 1.00 92.44 105 HIS A CA 1
ATOM 853 C C . HIS A 1 105 ? 0.166 8.683 7.591 1.00 92.44 105 HIS A C 1
ATOM 855 O O . HIS A 1 105 ? 0.526 9.201 6.529 1.00 92.44 105 HIS A O 1
ATOM 861 N N . GLU A 1 106 ? 0.317 7.376 7.830 1.00 92.44 106 GLU A N 1
ATOM 862 C CA . GLU A 1 106 ? 1.107 6.481 6.972 1.00 92.44 106 GLU A CA 1
ATOM 863 C C . GLU A 1 106 ? 0.317 5.297 6.412 1.00 92.44 106 GLU A C 1
ATOM 865 O O . GLU A 1 106 ? -0.438 4.641 7.136 1.00 92.44 106 GLU A O 1
ATOM 870 N N . ALA A 1 107 ? 0.512 5.022 5.121 1.00 94.75 107 ALA A N 1
ATOM 871 C CA . ALA A 1 107 ? -0.174 3.978 4.371 1.00 94.75 107 ALA A CA 1
ATOM 872 C C . ALA A 1 107 ? 0.117 2.598 4.943 1.00 94.75 107 ALA A C 1
ATOM 874 O O . ALA A 1 107 ? -0.792 1.785 5.058 1.00 94.75 107 ALA A O 1
ATOM 875 N N . LEU A 1 108 ? 1.362 2.348 5.352 1.00 94.69 108 LEU A N 1
ATOM 876 C CA . LEU A 1 108 ? 1.771 1.059 5.903 1.00 94.69 108 LEU A CA 1
ATOM 877 C C . LEU A 1 108 ? 0.935 0.659 7.115 1.00 94.69 108 LEU A C 1
ATOM 879 O O . LEU A 1 108 ? 0.470 -0.476 7.204 1.00 94.69 108 LEU A O 1
ATOM 883 N N . ASN A 1 109 ? 0.706 1.606 8.022 1.00 93.62 109 ASN A N 1
ATOM 884 C CA . ASN A 1 109 ? -0.078 1.346 9.217 1.00 93.62 109 ASN A CA 1
ATOM 885 C C . ASN A 1 109 ? -1.569 1.203 8.882 1.00 93.62 109 ASN A C 1
ATOM 887 O O . ASN A 1 109 ? -2.205 0.215 9.246 1.00 93.62 109 ASN A O 1
ATOM 891 N N . ALA A 1 110 ? -2.117 2.148 8.113 1.00 97.00 110 ALA A N 1
ATOM 892 C CA . ALA A 1 110 ? -3.531 2.151 7.754 1.00 97.00 110 ALA A CA 1
ATOM 893 C C . ALA A 1 110 ? -3.933 0.935 6.896 1.00 97.00 110 ALA A C 1
ATOM 895 O O . ALA A 1 110 ? -4.888 0.231 7.226 1.00 97.00 110 ALA A O 1
ATOM 896 N N . MET A 1 111 ? -3.198 0.655 5.815 1.00 98.38 111 MET A N 1
ATOM 897 C CA . MET A 1 111 ? -3.442 -0.497 4.943 1.00 98.38 111 MET A CA 1
ATOM 898 C C . MET A 1 111 ? -3.122 -1.812 5.651 1.00 98.38 111 MET A C 1
ATOM 900 O O . MET A 1 111 ? -3.879 -2.765 5.499 1.00 98.38 111 MET A O 1
ATOM 904 N N . GLY A 1 112 ? -2.072 -1.865 6.480 1.00 97.81 112 GLY A N 1
ATOM 905 C CA . GLY A 1 112 ? -1.759 -3.040 7.295 1.00 97.81 112 GLY A CA 1
ATOM 906 C C . GLY A 1 112 ? -2.891 -3.402 8.261 1.00 97.81 112 GLY A C 1
ATOM 907 O O . GLY A 1 112 ? -3.284 -4.566 8.346 1.00 97.81 112 GLY A O 1
ATOM 908 N N . ALA A 1 113 ? -3.484 -2.409 8.929 1.00 98.12 113 ALA A N 1
ATOM 909 C CA . ALA A 1 113 ? -4.630 -2.613 9.811 1.00 98.12 113 ALA A CA 1
ATOM 910 C C . ALA A 1 113 ? -5.883 -3.082 9.044 1.00 98.12 113 ALA A C 1
ATOM 912 O O . ALA A 1 113 ? -6.569 -4.007 9.481 1.00 98.12 113 ALA A O 1
ATOM 913 N N . VAL A 1 114 ? -6.162 -2.492 7.876 1.00 98.69 114 VAL A N 1
ATOM 914 C CA . VAL A 1 114 ? -7.293 -2.880 7.011 1.00 98.69 114 VAL A CA 1
ATOM 915 C C . VAL A 1 114 ? -7.115 -4.289 6.424 1.00 98.69 114 VAL A C 1
ATOM 917 O O . VAL A 1 114 ? -8.078 -5.058 6.376 1.00 98.69 114 VAL A O 1
ATOM 920 N N . MET A 1 115 ? -5.894 -4.650 6.023 1.00 98.50 115 MET A N 1
ATOM 921 C CA . MET A 1 115 ? -5.540 -5.985 5.532 1.00 98.50 115 MET A CA 1
ATOM 922 C C . MET A 1 115 ? -5.660 -7.037 6.643 1.00 98.50 115 MET A C 1
ATOM 924 O O . MET A 1 115 ? -6.304 -8.064 6.446 1.00 98.50 115 MET A O 1
ATOM 928 N N . SER A 1 116 ? -5.105 -6.761 7.830 1.00 98.06 116 SER A N 1
ATOM 929 C CA . SER A 1 116 ? -5.187 -7.644 9.005 1.00 98.06 116 SER A CA 1
ATOM 930 C C . SER A 1 116 ? -6.634 -7.994 9.358 1.00 98.06 116 SER A C 1
ATOM 932 O O . SER A 1 116 ? -6.965 -9.159 9.569 1.00 98.06 116 SER A O 1
ATOM 934 N N . ALA A 1 117 ? -7.520 -6.995 9.338 1.00 98.31 117 ALA A N 1
ATOM 935 C CA . ALA A 1 117 ? -8.945 -7.179 9.574 1.00 98.31 117 ALA A CA 1
ATOM 936 C C . ALA A 1 117 ? -9.606 -8.107 8.536 1.00 98.31 117 ALA A C 1
ATOM 938 O O . ALA A 1 117 ? -10.354 -9.016 8.905 1.00 98.31 117 ALA A O 1
ATOM 939 N N . GLY A 1 118 ? -9.285 -7.925 7.252 1.00 98.25 118 GLY A N 1
ATOM 940 C CA . GLY A 1 118 ? -9.852 -8.726 6.163 1.00 98.25 118 GLY A CA 1
ATOM 941 C C . GLY A 1 118 ? -9.427 -10.189 6.238 1.00 98.25 118 GLY A C 1
ATOM 942 O O . GLY A 1 118 ? -10.262 -11.081 6.095 1.00 98.25 118 GLY A O 1
ATOM 943 N N . LEU A 1 119 ? -8.161 -10.445 6.586 1.00 98.38 119 LEU A N 1
ATOM 944 C CA . LEU A 1 119 ? -7.620 -11.797 6.784 1.00 98.38 119 LEU A CA 1
ATOM 945 C C . LEU A 1 119 ? -8.341 -12.591 7.887 1.00 98.38 119 LEU A C 1
ATOM 947 O O . LEU A 1 119 ? -8.345 -13.821 7.853 1.00 98.38 119 LEU A O 1
ATOM 951 N N . VAL A 1 120 ? -8.966 -11.913 8.857 1.00 98.12 120 VAL A N 1
ATOM 952 C CA . VAL A 1 120 ? -9.759 -12.554 9.922 1.00 98.12 120 VAL A CA 1
ATOM 953 C C . VAL A 1 120 ? -11.273 -12.406 9.743 1.00 98.12 120 VAL A C 1
ATOM 955 O O . VAL A 1 120 ? -12.029 -12.781 10.642 1.00 98.12 120 VAL A O 1
ATOM 958 N N . GLY A 1 121 ? -11.722 -11.932 8.577 1.00 97.69 121 GLY A N 1
ATOM 959 C CA . GLY A 1 121 ? -13.133 -11.880 8.189 1.00 97.69 121 GLY A CA 1
ATOM 960 C C . GLY A 1 121 ? -13.907 -10.657 8.687 1.00 97.69 121 GLY A C 1
ATOM 961 O O . GLY A 1 121 ? -15.134 -10.708 8.748 1.00 97.69 121 GLY A O 1
ATOM 962 N N . ILE A 1 122 ? -13.228 -9.569 9.062 1.00 98.50 122 ILE A N 1
ATOM 963 C CA . ILE A 1 122 ? -13.885 -8.299 9.394 1.00 98.50 122 ILE A CA 1
ATOM 964 C C . ILE A 1 122 ? -14.126 -7.509 8.105 1.00 98.50 122 ILE A C 1
ATOM 966 O O . ILE A 1 122 ? -13.192 -7.192 7.371 1.00 98.50 122 ILE A O 1
ATOM 970 N N . ASP A 1 123 ? -15.380 -7.133 7.859 1.00 98.12 123 ASP A N 1
ATOM 971 C CA . ASP A 1 123 ? -15.750 -6.327 6.697 1.00 98.12 123 ASP A CA 1
ATOM 972 C C . ASP A 1 123 ? -15.390 -4.843 6.895 1.00 98.12 123 ASP A C 1
ATOM 974 O O . ASP A 1 123 ? -16.106 -4.080 7.550 1.00 98.12 123 ASP A O 1
ATOM 978 N N . LYS A 1 124 ? -14.276 -4.413 6.291 1.00 98.56 124 LYS A N 1
ATOM 979 C CA . LYS A 1 124 ? -13.841 -3.007 6.269 1.00 98.56 124 LYS A CA 1
ATOM 980 C C . LYS A 1 124 ? -14.534 -2.150 5.219 1.00 98.56 124 LYS A C 1
ATOM 982 O O . LYS A 1 124 ? -14.282 -0.944 5.189 1.00 98.56 124 LYS A O 1
ATOM 987 N N . THR A 1 125 ? -15.407 -2.718 4.391 1.00 98.44 125 THR A N 1
ATOM 988 C CA . THR A 1 125 ? -16.251 -1.929 3.486 1.00 98.44 125 THR A CA 1
ATOM 989 C C . THR A 1 125 ? -17.433 -1.294 4.218 1.00 98.44 125 THR A C 1
ATOM 991 O O . THR A 1 125 ? -17.952 -0.272 3.768 1.00 98.44 125 THR A O 1
ATOM 994 N N . ASN A 1 126 ? -17.807 -1.835 5.383 1.00 97.62 126 ASN A N 1
ATOM 995 C CA . ASN A 1 126 ? -18.869 -1.296 6.224 1.00 97.62 126 ASN A CA 1
ATOM 996 C C . ASN A 1 126 ? -18.655 -1.603 7.717 1.00 97.62 126 ASN A C 1
ATOM 998 O O . ASN A 1 126 ? -19.456 -2.285 8.359 1.00 97.62 126 ASN A O 1
ATOM 1002 N N . GLN A 1 127 ? -17.598 -1.050 8.308 1.00 97.25 127 GLN A N 1
ATOM 1003 C CA . GLN A 1 127 ? -17.424 -1.102 9.758 1.00 97.25 127 GLN A CA 1
ATOM 1004 C C . GLN A 1 127 ? -17.935 0.197 10.380 1.00 97.25 127 GLN A C 1
ATOM 1006 O O . GLN A 1 127 ? -17.401 1.273 10.118 1.00 97.25 127 GLN A O 1
ATOM 1011 N N . ASN A 1 128 ? -18.971 0.104 11.219 1.00 94.75 128 ASN A N 1
ATOM 1012 C CA . ASN A 1 128 ? -19.602 1.257 11.877 1.00 94.75 128 ASN A CA 1
ATOM 1013 C C . ASN A 1 128 ? -20.053 2.350 10.882 1.00 94.75 128 ASN A C 1
ATOM 1015 O O . ASN A 1 128 ? -19.906 3.543 11.150 1.00 94.75 128 ASN A O 1
ATOM 1019 N N . GLY A 1 129 ? -20.564 1.943 9.713 1.00 95.44 129 GLY A N 1
ATOM 1020 C CA . GLY A 1 129 ? -21.005 2.857 8.655 1.00 95.44 129 GLY A CA 1
ATOM 1021 C C . GLY A 1 129 ? -19.870 3.506 7.856 1.00 95.44 129 GLY A C 1
ATOM 1022 O O . GLY A 1 129 ? -20.118 4.470 7.134 1.00 95.44 129 GLY A O 1
ATOM 10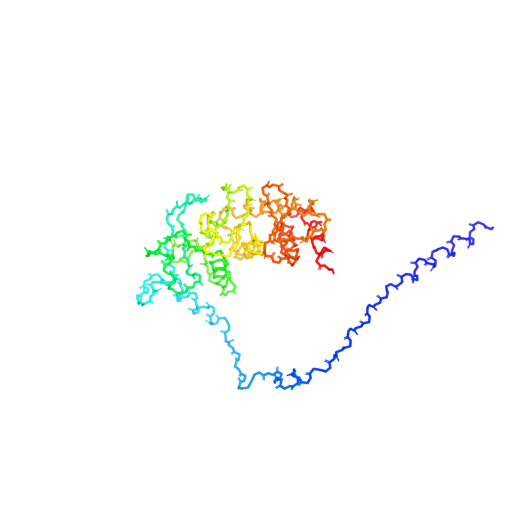23 N N . LYS A 1 130 ? -18.627 3.021 7.987 1.00 97.25 130 LYS A N 1
ATOM 1024 C CA . LYS A 1 130 ? -17.453 3.538 7.273 1.00 97.25 130 LYS A CA 1
ATOM 1025 C C . LYS A 1 130 ? -16.835 2.478 6.366 1.00 97.25 130 LYS A C 1
ATOM 1027 O O . LYS A 1 130 ? -16.642 1.333 6.772 1.00 97.25 130 LYS A O 1
ATOM 1032 N N . ASN A 1 131 ? -16.459 2.911 5.165 1.00 98.31 131 ASN A N 1
ATOM 1033 C CA . ASN A 1 131 ? -15.717 2.109 4.199 1.00 98.31 131 ASN A CA 1
ATOM 1034 C C . ASN A 1 131 ? -14.216 2.411 4.302 1.00 98.31 131 ASN A C 1
ATOM 1036 O O . ASN A 1 131 ? -13.667 3.212 3.545 1.00 98.31 131 ASN A O 1
ATOM 1040 N N . TYR A 1 132 ? -13.545 1.782 5.264 1.00 98.50 132 TYR A N 1
ATOM 1041 C CA . TYR A 1 132 ? -12.107 1.951 5.480 1.00 98.50 132 TYR A CA 1
ATOM 1042 C C . TYR A 1 132 ? -11.275 1.454 4.290 1.00 98.50 132 TYR A C 1
ATOM 1044 O O . TYR A 1 132 ? -10.242 2.048 3.984 1.00 98.50 132 TYR A O 1
ATOM 1052 N N . ALA A 1 133 ? -11.746 0.421 3.584 1.00 98.44 133 ALA A N 1
ATOM 1053 C CA . ALA A 1 133 ? -11.094 -0.084 2.375 1.00 98.44 133 ALA A CA 1
ATOM 1054 C C . ALA A 1 133 ? -11.099 0.948 1.226 1.00 98.44 133 ALA A C 1
ATOM 1056 O O . ALA A 1 133 ? -10.140 1.040 0.465 1.00 98.44 133 ALA A O 1
ATOM 1057 N N . GLN A 1 134 ? -12.131 1.791 1.134 1.00 98.31 134 GLN A N 1
ATOM 1058 C CA . GLN A 1 134 ? -12.158 2.931 0.214 1.00 98.31 134 GLN A CA 1
ATOM 1059 C C . GLN A 1 134 ? -11.328 4.115 0.726 1.00 98.31 134 GLN A C 1
ATOM 1061 O O . GLN A 1 134 ? -10.659 4.793 -0.052 1.00 98.31 134 GLN A O 1
ATOM 1066 N N . MET A 1 135 ? -11.345 4.376 2.035 1.00 98.00 135 MET A N 1
ATOM 1067 C CA . MET A 1 135 ? -10.631 5.510 2.632 1.00 98.00 135 MET A CA 1
ATOM 1068 C C . MET A 1 135 ? -9.113 5.441 2.408 1.00 98.00 135 MET A C 1
ATOM 1070 O O . MET A 1 135 ? -8.497 6.478 2.138 1.00 98.00 135 MET A O 1
ATOM 1074 N N . VAL A 1 136 ? -8.514 4.240 2.436 1.00 97.88 136 VAL A N 1
ATOM 1075 C CA . VAL A 1 136 ? -7.073 4.054 2.163 1.00 97.88 136 VAL A CA 1
ATOM 1076 C C . VAL A 1 136 ? -6.672 4.393 0.724 1.00 97.88 136 VAL A C 1
ATOM 1078 O O . VAL A 1 136 ? -5.488 4.554 0.448 1.00 97.88 136 VAL A O 1
ATOM 1081 N N . GLN A 1 137 ? -7.619 4.591 -0.196 1.00 97.25 137 GLN A N 1
ATOM 1082 C CA . GLN A 1 137 ? -7.288 5.107 -1.526 1.00 97.25 137 GLN A CA 1
ATOM 1083 C C . GLN A 1 137 ? -6.649 6.499 -1.452 1.00 97.25 137 GLN A C 1
ATOM 1085 O O . GLN A 1 137 ? -5.888 6.842 -2.343 1.00 97.25 137 GLN A O 1
ATOM 1090 N N . ASN A 1 138 ? -6.869 7.282 -0.385 1.00 94.94 138 ASN A N 1
ATOM 1091 C CA . ASN A 1 138 ? -6.303 8.632 -0.249 1.00 94.94 138 ASN A CA 1
ATOM 1092 C C . ASN A 1 138 ? -4.759 8.680 -0.216 1.00 94.94 138 ASN A C 1
ATOM 1094 O O . ASN A 1 138 ? -4.189 9.763 -0.300 1.00 94.94 138 ASN A O 1
ATOM 1098 N N . TYR A 1 139 ? -4.080 7.534 -0.112 1.00 95.38 139 TYR A N 1
ATOM 1099 C CA . TYR A 1 139 ? -2.626 7.426 -0.271 1.00 95.38 139 TYR A CA 1
ATOM 1100 C C . TYR A 1 139 ? -2.163 7.409 -1.736 1.00 95.38 139 TYR A C 1
ATOM 1102 O O . TYR A 1 139 ? -0.970 7.534 -2.002 1.00 95.38 139 TYR A O 1
ATOM 1110 N N . PHE A 1 140 ? -3.079 7.274 -2.696 1.00 95.50 140 PHE A N 1
ATOM 1111 C CA . PHE A 1 140 ? -2.778 7.416 -4.116 1.00 95.50 140 PHE A CA 1
ATOM 1112 C C . PHE A 1 140 ? -2.476 8.879 -4.434 1.00 95.50 140 PHE A C 1
ATOM 1114 O O . PHE A 1 140 ? -3.376 9.716 -4.356 1.00 95.50 140 PHE A O 1
ATOM 1121 N N . ASN A 1 141 ? -1.232 9.195 -4.793 1.00 89.19 141 ASN A N 1
ATOM 1122 C CA . ASN A 1 141 ? -0.839 10.576 -5.052 1.00 89.19 141 ASN A CA 1
ATOM 1123 C C . ASN A 1 141 ? -0.847 10.888 -6.555 1.00 89.19 141 ASN A C 1
ATOM 1125 O O . ASN A 1 141 ? -0.133 10.262 -7.341 1.00 89.19 141 ASN A O 1
ATOM 1129 N N . THR A 1 142 ? -1.651 11.885 -6.933 1.00 84.75 142 THR A N 1
ATOM 1130 C CA . THR A 1 142 ? -1.684 12.442 -8.297 1.00 84.75 142 THR A CA 1
ATOM 1131 C C . THR A 1 142 ? -0.931 13.768 -8.421 1.00 84.75 142 THR A C 1
ATOM 1133 O O . THR A 1 142 ? -0.447 14.096 -9.501 1.00 84.75 142 THR A O 1
ATOM 1136 N N . GLU A 1 143 ? -0.779 14.515 -7.326 1.00 82.06 143 GLU A N 1
ATOM 1137 C CA . GLU A 1 143 ? -0.138 15.833 -7.279 1.00 82.06 143 GLU A CA 1
ATOM 1138 C C . GLU A 1 143 ? 1.356 15.787 -7.630 1.00 82.06 143 GLU A C 1
ATOM 1140 O O . GLU A 1 143 ? 1.853 16.665 -8.331 1.00 82.06 143 GLU A O 1
ATOM 1145 N N . ASN A 1 144 ? 2.075 14.744 -7.205 1.00 81.44 144 ASN A N 1
ATOM 1146 C CA . ASN A 1 144 ? 3.482 14.544 -7.567 1.00 81.44 144 ASN A CA 1
ATOM 1147 C C . ASN A 1 144 ? 3.668 13.958 -8.981 1.00 81.44 144 ASN A C 1
ATOM 1149 O O . ASN A 1 144 ? 4.800 13.802 -9.433 1.00 81.44 144 ASN A O 1
ATOM 1153 N N . GLY A 1 145 ? 2.577 13.605 -9.669 1.00 84.62 145 GLY A N 1
ATOM 1154 C CA . GLY A 1 145 ? 2.602 12.990 -10.994 1.00 84.62 145 GLY A CA 1
ATOM 1155 C C . GLY A 1 145 ? 3.103 11.543 -11.027 1.00 84.62 145 GLY A C 1
ATOM 1156 O O . GLY A 1 145 ? 3.324 11.024 -12.121 1.00 84.62 145 GLY A O 1
ATOM 1157 N N . TRP A 1 146 ? 3.299 10.892 -9.873 1.00 91.81 146 TRP A N 1
ATOM 1158 C CA . TRP A 1 146 ? 3.781 9.509 -9.801 1.00 91.81 146 TRP A CA 1
ATOM 1159 C C . TRP A 1 146 ? 2.658 8.505 -10.027 1.00 91.81 146 TRP A C 1
ATOM 1161 O O . TRP A 1 146 ? 2.912 7.454 -10.602 1.00 91.81 146 TRP A O 1
ATOM 1171 N N . ASN A 1 147 ? 1.425 8.835 -9.624 1.00 94.25 147 ASN A N 1
ATOM 1172 C CA . ASN A 1 147 ? 0.243 7.990 -9.819 1.00 94.25 147 ASN A CA 1
ATOM 1173 C C . ASN A 1 147 ? 0.411 6.580 -9.230 1.00 94.25 147 ASN A C 1
ATOM 1175 O O . ASN A 1 147 ? 0.023 5.578 -9.836 1.00 94.25 147 ASN A O 1
ATOM 1179 N N . ILE A 1 148 ? 0.993 6.517 -8.032 1.00 96.50 148 ILE A N 1
ATOM 1180 C CA . ILE A 1 148 ? 1.140 5.300 -7.232 1.00 96.50 148 ILE A CA 1
ATOM 1181 C C . ILE A 1 148 ? 0.667 5.549 -5.798 1.00 96.50 148 ILE A C 1
ATOM 1183 O O . ILE A 1 148 ? 0.434 6.692 -5.394 1.00 96.50 148 ILE A O 1
ATOM 1187 N N . MET A 1 149 ? 0.514 4.477 -5.022 1.00 96.56 149 MET A N 1
ATOM 1188 C CA . MET A 1 149 ? 0.320 4.593 -3.579 1.00 96.56 149 MET A CA 1
ATOM 1189 C C . MET A 1 149 ? 1.615 5.076 -2.938 1.00 96.56 149 MET A C 1
ATOM 1191 O O . MET A 1 149 ? 2.660 4.450 -3.104 1.00 96.56 149 MET A O 1
ATOM 1195 N N . MET A 1 150 ? 1.528 6.168 -2.189 1.00 93.69 150 MET A N 1
ATOM 1196 C CA . MET A 1 150 ? 2.637 6.745 -1.440 1.00 93.69 150 MET A CA 1
ATOM 1197 C C . MET A 1 150 ? 2.468 6.451 0.046 1.00 93.69 150 MET A C 1
ATOM 1199 O O . MET A 1 150 ? 1.346 6.312 0.534 1.00 93.69 150 MET A O 1
ATOM 1203 N N . ASN A 1 151 ? 3.567 6.415 0.803 1.00 93.31 151 ASN A N 1
ATOM 1204 C CA . ASN A 1 151 ? 3.458 6.190 2.244 1.00 93.31 151 ASN A CA 1
ATOM 1205 C C . ASN A 1 151 ? 2.704 7.322 2.965 1.00 93.31 151 ASN A C 1
ATOM 1207 O O . ASN A 1 151 ? 1.990 7.056 3.922 1.00 93.31 151 ASN A O 1
ATOM 1211 N N . ASN A 1 152 ? 2.794 8.571 2.505 1.00 89.62 152 ASN A N 1
ATOM 1212 C CA . ASN A 1 152 ? 2.020 9.685 3.067 1.00 89.62 152 ASN A CA 1
ATOM 1213 C C . ASN A 1 152 ? 1.015 10.257 2.054 1.00 89.62 152 ASN A C 1
ATOM 1215 O O . ASN A 1 152 ? 1.094 10.017 0.850 1.00 89.62 152 ASN A O 1
ATOM 1219 N N . THR A 1 153 ? 0.079 11.067 2.529 1.00 84.69 153 THR A N 1
ATOM 1220 C CA . THR A 1 153 ? -0.966 11.676 1.692 1.00 84.69 153 THR A CA 1
ATOM 1221 C C . THR A 1 153 ? -0.469 12.853 0.840 1.00 84.69 153 THR A C 1
ATOM 1223 O O . THR A 1 153 ? -1.083 13.136 -0.187 1.00 84.69 153 THR A O 1
ATOM 1226 N N . HIS A 1 154 ? 0.645 13.512 1.208 1.00 78.56 154 HIS A N 1
ATOM 1227 C CA . HIS A 1 154 ? 1.175 14.696 0.509 1.00 78.56 154 HIS A CA 1
ATOM 1228 C C . HIS A 1 154 ? 2.707 14.897 0.695 1.00 78.56 154 HIS A C 1
ATOM 1230 O O . HIS A 1 154 ? 3.227 14.596 1.774 1.00 78.56 154 HIS A O 1
ATOM 1236 N N . PRO A 1 155 ? 3.448 15.476 -0.282 1.00 71.56 155 PRO A N 1
ATOM 1237 C CA . PRO A 1 155 ? 4.892 15.724 -0.168 1.00 71.56 155 PRO A CA 1
ATOM 1238 C C . PRO A 1 155 ? 5.347 16.611 1.002 1.00 71.56 155 PRO A C 1
ATOM 1240 O O . PRO A 1 155 ? 6.439 16.411 1.523 1.00 71.56 155 PRO A O 1
ATOM 1243 N N . SER A 1 156 ? 4.555 17.586 1.464 1.00 74.31 156 SER A N 1
ATOM 1244 C CA . SER A 1 156 ? 4.981 18.465 2.579 1.00 74.31 156 SER A CA 1
ATOM 1245 C C . SER A 1 156 ? 5.143 17.736 3.911 1.00 74.31 156 SER A C 1
ATOM 1247 O O . SER A 1 156 ? 5.841 18.237 4.791 1.00 74.31 156 SER A O 1
ATOM 1249 N N . VAL A 1 157 ? 4.531 16.558 4.066 1.00 69.75 157 VAL A N 1
ATOM 1250 C CA . VAL A 1 157 ? 4.695 15.717 5.259 1.00 69.75 157 VAL A CA 1
ATOM 1251 C C . VAL A 1 157 ? 5.718 14.595 5.051 1.00 69.75 157 VAL A C 1
ATOM 1253 O O . VAL A 1 157 ? 6.047 13.898 6.006 1.00 69.75 157 VAL A O 1
ATOM 1256 N N . ALA A 1 158 ? 6.296 14.467 3.850 1.00 65.44 158 ALA A N 1
ATOM 1257 C CA . ALA A 1 158 ? 7.295 13.451 3.506 1.00 65.44 158 ALA A CA 1
ATOM 1258 C C . ALA A 1 158 ? 8.526 13.475 4.421 1.00 65.44 158 ALA A C 1
ATOM 1260 O O . ALA A 1 158 ? 9.035 12.441 4.839 1.00 65.44 158 ALA A O 1
ATOM 1261 N N . LEU A 1 159 ? 9.004 14.673 4.773 1.00 63.88 159 LEU A N 1
ATOM 1262 C CA . LEU A 1 159 ? 10.171 14.835 5.646 1.00 63.88 159 LEU A CA 1
ATOM 1263 C C . LEU A 1 159 ? 9.875 14.503 7.115 1.00 63.88 159 LEU A C 1
ATOM 1265 O O . LEU A 1 159 ? 10.801 14.434 7.921 1.00 63.88 159 LEU A O 1
ATOM 1269 N N . LEU A 1 160 ? 8.605 14.299 7.472 1.00 60.88 160 LEU A N 1
ATOM 1270 C CA . LEU A 1 160 ? 8.193 13.934 8.823 1.00 60.88 160 LEU A CA 1
ATOM 1271 C C . LEU A 1 160 ? 8.145 12.407 9.027 1.00 60.88 160 LEU A C 1
ATOM 1273 O O . LEU A 1 160 ? 8.076 11.981 10.184 1.00 60.88 160 LEU A O 1
ATOM 1277 N N . GLY A 1 161 ? 8.253 11.613 7.950 1.00 60.47 161 GLY A N 1
ATOM 1278 C CA . GLY A 1 161 ? 8.254 10.143 7.941 1.00 60.47 161 GLY A CA 1
ATOM 1279 C C . GLY A 1 161 ? 9.212 9.518 6.905 1.00 60.47 161 GLY A C 1
ATOM 1280 O O . GLY A 1 161 ? 10.156 10.159 6.426 1.00 60.47 161 GLY A O 1
ATOM 1281 N N . GLY A 1 162 ? 9.011 8.230 6.605 1.00 61.25 162 GLY A N 1
ATOM 1282 C CA . GLY A 1 162 ? 9.696 7.504 5.522 1.00 61.25 162 GLY A CA 1
ATOM 1283 C C . GLY A 1 162 ? 8.993 7.673 4.163 1.00 61.25 162 GLY A C 1
ATOM 1284 O O . GLY A 1 162 ? 7.767 7.735 4.127 1.00 61.25 162 GLY A O 1
ATOM 1285 N N . GLY A 1 163 ? 9.745 7.711 3.053 1.00 67.56 163 GLY A N 1
ATOM 1286 C CA . GLY A 1 163 ? 9.206 7.759 1.676 1.00 67.56 163 GLY A CA 1
ATOM 1287 C C . GLY A 1 163 ? 9.240 9.118 0.966 1.00 67.56 163 GLY A C 1
ATOM 1288 O O . GLY A 1 163 ? 9.924 10.041 1.412 1.00 67.56 163 GLY A O 1
ATOM 1289 N N . TYR A 1 164 ? 8.504 9.203 -0.153 1.00 73.69 164 TYR A N 1
ATOM 1290 C CA . TYR A 1 164 ? 8.359 10.355 -1.063 1.00 73.69 164 TYR A CA 1
ATOM 1291 C C . TYR A 1 164 ? 9.643 10.760 -1.782 1.00 73.69 164 TYR A C 1
ATOM 1293 O O . TYR A 1 164 ? 10.220 11.818 -1.521 1.00 73.69 164 TYR A O 1
ATOM 1301 N N . GLY A 1 165 ? 10.080 9.934 -2.735 1.00 77.06 165 GLY A N 1
ATOM 1302 C CA . GLY A 1 165 ? 11.197 10.314 -3.602 1.00 77.06 165 GLY A CA 1
ATOM 1303 C C . GLY A 1 165 ? 12.511 10.429 -2.845 1.00 77.06 165 GLY A C 1
ATOM 1304 O O . GLY A 1 165 ? 13.324 11.317 -3.099 1.00 77.06 165 GLY A O 1
ATOM 1305 N N . ARG A 1 166 ? 12.692 9.544 -1.865 1.00 85.50 166 ARG A N 1
ATOM 1306 C CA . ARG A 1 166 ? 13.910 9.462 -1.056 1.00 85.50 166 ARG A CA 1
ATOM 1307 C C . ARG A 1 166 ? 14.293 8.026 -0.748 1.00 85.50 166 ARG A C 1
ATOM 1309 O O . ARG A 1 166 ? 15.479 7.714 -0.769 1.00 85.50 166 ARG A O 1
ATOM 1316 N N . ASP A 1 167 ? 13.298 7.214 -0.423 1.00 90.25 167 ASP A N 1
ATOM 1317 C CA . ASP A 1 167 ? 13.432 5.842 0.046 1.00 90.25 167 ASP A CA 1
ATOM 1318 C C . ASP A 1 167 ? 12.453 4.987 -0.764 1.00 90.25 167 ASP A C 1
ATOM 1320 O O . ASP A 1 167 ? 11.237 5.075 -0.572 1.00 90.25 167 ASP A O 1
ATOM 1324 N N . TRP A 1 168 ? 12.991 4.239 -1.726 1.00 94.44 168 TRP A N 1
ATOM 1325 C CA . TRP A 1 168 ? 12.219 3.468 -2.696 1.00 94.44 168 TRP A CA 1
ATOM 1326 C C . TRP A 1 168 ? 11.287 2.443 -2.052 1.00 94.44 168 TRP A C 1
ATOM 1328 O O . TRP A 1 168 ? 10.182 2.216 -2.542 1.00 94.44 168 TRP A O 1
ATOM 1338 N N . TRP A 1 169 ? 11.704 1.827 -0.951 1.00 94.38 169 TRP A N 1
ATOM 1339 C CA . TRP A 1 169 ? 10.932 0.812 -0.257 1.00 94.38 169 TRP A CA 1
ATOM 1340 C C . TRP A 1 169 ? 9.603 1.395 0.219 1.00 94.38 169 TRP A C 1
ATOM 1342 O O . TRP A 1 169 ? 8.545 0.818 -0.034 1.00 94.38 169 TRP A O 1
ATOM 1352 N N . TYR A 1 170 ? 9.631 2.599 0.795 1.00 93.12 170 TYR A N 1
ATOM 1353 C CA . TYR A 1 170 ? 8.417 3.324 1.178 1.00 93.12 170 TYR A CA 1
ATOM 1354 C C . TYR A 1 170 ? 7.602 3.849 -0.013 1.00 93.12 170 TYR A C 1
ATOM 1356 O O . TYR A 1 170 ? 6.424 4.160 0.161 1.00 93.12 170 TYR A O 1
ATOM 1364 N N . ASP A 1 171 ? 8.185 3.932 -1.207 1.00 93.69 171 ASP A N 1
ATOM 1365 C CA . ASP A 1 171 ? 7.473 4.291 -2.437 1.00 93.69 171 ASP A CA 1
ATOM 1366 C C . ASP A 1 171 ? 6.833 3.056 -3.115 1.00 93.69 171 ASP A C 1
ATOM 1368 O O . ASP A 1 171 ? 5.841 3.177 -3.831 1.00 93.69 171 ASP A O 1
ATOM 1372 N N . VAL A 1 172 ? 7.357 1.846 -2.878 1.00 97.00 172 VAL A N 1
ATOM 1373 C CA . VAL A 1 172 ? 6.884 0.592 -3.498 1.00 97.00 172 VAL A CA 1
ATOM 1374 C C . VAL A 1 172 ? 5.963 -0.204 -2.580 1.00 97.00 172 VAL A C 1
ATOM 1376 O O . VAL A 1 172 ? 4.890 -0.627 -3.011 1.00 97.00 172 VAL A O 1
ATOM 1379 N N . PHE A 1 173 ? 6.328 -0.389 -1.314 1.00 97.38 173 PHE A N 1
ATOM 1380 C CA . PHE A 1 173 ? 5.607 -1.264 -0.390 1.00 97.38 173 PHE A CA 1
ATOM 1381 C C . PHE A 1 173 ? 4.129 -0.879 -0.147 1.00 97.38 173 PHE A C 1
ATOM 1383 O O . PHE A 1 173 ? 3.297 -1.789 -0.073 1.00 97.38 173 PHE A O 1
ATOM 1390 N N . PRO A 1 174 ? 3.721 0.410 -0.121 1.00 97.50 174 PRO A N 1
ATOM 1391 C CA . PRO A 1 174 ? 2.300 0.767 -0.080 1.00 97.50 174 PRO A CA 1
ATOM 1392 C C . PRO A 1 174 ? 1.484 0.187 -1.245 1.00 97.50 174 PRO A C 1
ATOM 1394 O O . PRO A 1 174 ? 0.312 -0.135 -1.073 1.00 97.50 174 PRO A O 1
ATOM 1397 N N . ASN A 1 175 ? 2.087 0.013 -2.425 1.00 98.56 175 ASN A N 1
ATOM 1398 C CA . ASN A 1 175 ? 1.413 -0.567 -3.589 1.00 98.56 175 ASN A CA 1
ATOM 1399 C C . ASN A 1 175 ? 1.202 -2.076 -3.415 1.00 98.56 175 ASN A C 1
ATOM 1401 O O . ASN A 1 175 ? 0.128 -2.576 -3.740 1.00 98.56 175 ASN A O 1
ATOM 1405 N N . VAL A 1 176 ? 2.179 -2.781 -2.836 1.00 98.62 176 VAL A N 1
ATOM 1406 C CA . VAL A 1 176 ? 2.048 -4.199 -2.452 1.00 98.62 176 VAL A CA 1
ATOM 1407 C C . VAL A 1 176 ? 0.873 -4.375 -1.487 1.00 98.62 176 VAL A C 1
ATOM 1409 O O . VAL A 1 176 ? -0.031 -5.171 -1.745 1.00 98.62 176 VAL A O 1
ATOM 1412 N N . LEU A 1 177 ? 0.833 -3.572 -0.417 1.00 98.62 177 LEU A N 1
ATOM 1413 C CA . LEU A 1 177 ? -0.259 -3.603 0.559 1.00 98.62 177 LEU A CA 1
ATOM 1414 C C . LEU A 1 177 ? -1.606 -3.256 -0.073 1.00 98.62 177 LEU A C 1
ATOM 1416 O O . LEU A 1 177 ? -2.606 -3.908 0.216 1.00 98.62 177 LEU A O 1
ATOM 1420 N N . TYR A 1 178 ? -1.648 -2.255 -0.951 1.00 98.81 178 TYR A N 1
ATOM 1421 C CA . TYR A 1 178 ? -2.887 -1.857 -1.603 1.00 98.81 178 TYR A CA 1
ATOM 1422 C C . TYR A 1 178 ? -3.469 -2.966 -2.485 1.00 98.81 178 TYR A C 1
ATOM 1424 O O . TYR A 1 178 ? -4.679 -3.186 -2.459 1.00 98.81 178 TYR A O 1
ATOM 1432 N N . TYR A 1 179 ? -2.632 -3.699 -3.223 1.00 98.75 179 TYR A N 1
ATOM 1433 C CA . TYR A 1 179 ? -3.082 -4.859 -3.994 1.00 98.75 179 TYR A CA 1
ATOM 1434 C C . TYR A 1 179 ? -3.648 -5.964 -3.095 1.00 98.75 179 TYR A C 1
ATOM 1436 O O . TYR A 1 179 ? -4.726 -6.475 -3.392 1.00 98.75 179 TYR A O 1
ATOM 1444 N N . ALA A 1 180 ? -3.000 -6.260 -1.963 1.00 98.44 180 ALA A N 1
ATOM 1445 C CA . ALA A 1 180 ? -3.514 -7.217 -0.980 1.00 98.44 180 ALA A CA 1
ATOM 1446 C C . ALA A 1 180 ? -4.850 -6.766 -0.355 1.00 98.44 180 ALA A C 1
ATOM 1448 O O . ALA A 1 180 ? -5.769 -7.564 -0.183 1.00 98.44 180 ALA A O 1
ATOM 1449 N N . VAL A 1 181 ? -5.000 -5.471 -0.057 1.00 98.81 181 VAL A N 1
ATOM 1450 C CA . VAL A 1 181 ? -6.272 -4.893 0.407 1.00 98.81 181 VAL A CA 1
ATOM 1451 C C . VAL A 1 181 ? -7.356 -5.042 -0.667 1.00 98.81 181 VAL A C 1
ATOM 1453 O O . VAL A 1 181 ? -8.477 -5.424 -0.346 1.00 98.81 181 VAL A O 1
ATOM 1456 N N . CYS A 1 182 ? -7.046 -4.777 -1.937 1.00 98.62 182 CYS A N 1
ATOM 1457 C CA . CYS A 1 182 ? -8.017 -4.910 -3.026 1.00 98.62 182 CYS A CA 1
ATOM 1458 C C . CYS A 1 182 ? -8.451 -6.363 -3.265 1.00 98.62 182 CYS A C 1
ATOM 1460 O O . CYS A 1 182 ? -9.603 -6.584 -3.624 1.00 98.62 182 CYS A O 1
ATOM 1462 N N . ASP A 1 183 ? -7.569 -7.341 -3.049 1.00 98.00 183 ASP A N 1
ATOM 1463 C CA . ASP A 1 183 ? -7.918 -8.766 -3.132 1.00 98.00 183 ASP A CA 1
ATOM 1464 C C . ASP A 1 183 ? -8.926 -9.171 -2.041 1.00 98.00 183 ASP A C 1
ATOM 1466 O O . ASP A 1 183 ? -9.930 -9.827 -2.314 1.00 98.00 183 ASP A O 1
ATOM 1470 N N . LEU A 1 184 ? -8.730 -8.675 -0.814 1.00 98.38 184 LEU A N 1
ATOM 1471 C CA . LEU A 1 184 ? -9.649 -8.900 0.308 1.00 98.38 184 LEU A CA 1
ATOM 1472 C C . LEU A 1 184 ? -10.989 -8.159 0.151 1.00 98.38 184 LEU A C 1
ATOM 1474 O O . LEU A 1 184 ? -12.010 -8.614 0.671 1.00 98.38 184 LEU A O 1
ATOM 1478 N N . TYR A 1 185 ? -11.000 -7.023 -0.554 1.00 98.31 185 TYR A N 1
ATOM 1479 C CA . TYR A 1 185 ? -12.182 -6.175 -0.751 1.00 98.31 185 TYR A CA 1
ATOM 1480 C C . TYR A 1 185 ? -12.385 -5.812 -2.241 1.00 98.31 185 TYR A C 1
ATOM 1482 O O . TYR A 1 185 ? -12.247 -4.646 -2.625 1.00 98.31 185 TYR A O 1
ATOM 1490 N N . PRO A 1 186 ? -12.772 -6.774 -3.103 1.00 96.56 186 PRO A N 1
ATOM 1491 C CA . PRO A 1 186 ? -12.713 -6.621 -4.564 1.00 96.56 186 PRO A CA 1
ATOM 1492 C C . PRO A 1 186 ? -13.738 -5.648 -5.160 1.00 96.56 186 PRO A C 1
ATOM 1494 O O . PRO A 1 186 ? -13.577 -5.200 -6.291 1.00 96.56 186 PRO A O 1
ATOM 1497 N N . ASN A 1 187 ? -14.794 -5.302 -4.417 1.00 96.38 187 ASN A N 1
ATOM 1498 C CA . ASN A 1 187 ? -15.903 -4.474 -4.909 1.00 96.38 187 ASN A CA 1
ATOM 1499 C C . ASN A 1 187 ? -15.819 -3.006 -4.460 1.00 96.38 187 ASN A C 1
ATOM 1501 O O . ASN A 1 187 ? -16.804 -2.26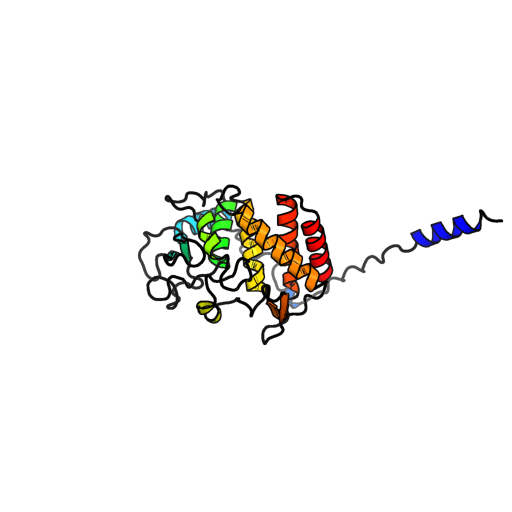9 -4.547 1.00 96.38 187 ASN A O 1
ATOM 1505 N N . VAL A 1 188 ? -14.667 -2.568 -3.945 1.00 98.25 188 VAL A N 1
ATOM 1506 C CA . VAL A 1 188 ? -14.478 -1.177 -3.526 1.00 98.25 188 VAL A CA 1
ATOM 1507 C C . VAL A 1 188 ? -14.465 -0.266 -4.764 1.00 98.25 188 VAL A C 1
ATOM 1509 O O . VAL A 1 188 ? -13.652 -0.472 -5.670 1.00 98.25 188 VAL A O 1
ATOM 1512 N N . PRO A 1 189 ?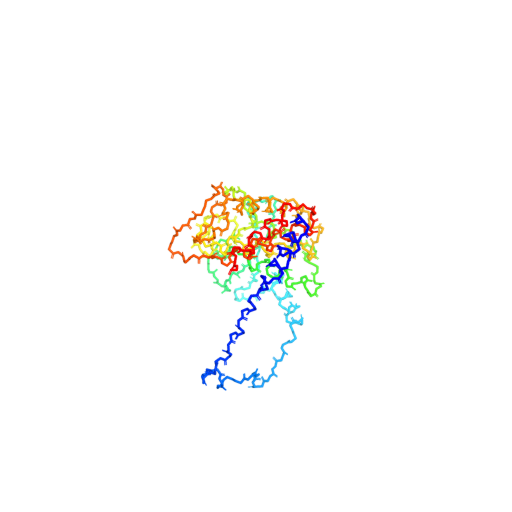 -15.323 0.773 -4.830 1.00 97.06 189 PRO A N 1
ATOM 1513 C CA . PRO A 1 189 ? -15.352 1.689 -5.967 1.00 97.06 189 PRO A CA 1
ATOM 1514 C C . PRO A 1 189 ? -13.970 2.274 -6.268 1.00 97.06 189 PRO A C 1
ATOM 1516 O O . PRO A 1 189 ? -13.210 2.563 -5.348 1.00 97.06 189 PRO A O 1
ATOM 1519 N N . ARG A 1 190 ? -13.654 2.485 -7.553 1.00 96.31 190 ARG A N 1
ATOM 1520 C CA . ARG A 1 190 ? -12.365 3.014 -8.055 1.00 96.31 190 ARG A CA 1
ATOM 1521 C C . ARG A 1 190 ? -11.155 2.074 -7.904 1.00 96.31 190 ARG A C 1
ATOM 1523 O O . ARG A 1 190 ? -10.159 2.318 -8.583 1.00 96.31 190 ARG A O 1
ATOM 1530 N N . ALA A 1 191 ? -11.230 1.003 -7.109 1.00 98.12 191 ALA A N 1
ATOM 1531 C CA . ALA A 1 191 ? -10.071 0.165 -6.791 1.00 98.12 191 ALA A CA 1
ATOM 1532 C C . ALA A 1 191 ? -9.372 -0.393 -8.042 1.00 98.12 191 ALA A C 1
ATOM 1534 O O . ALA A 1 191 ? -8.184 -0.137 -8.242 1.00 98.12 191 ALA A O 1
ATOM 1535 N N . ASP A 1 192 ? -10.136 -1.018 -8.940 1.00 98.50 192 ASP A N 1
ATOM 1536 C CA . ASP A 1 192 ? -9.647 -1.576 -10.206 1.00 98.50 192 ASP A CA 1
ATOM 1537 C C . ASP A 1 192 ? -8.962 -0.536 -11.100 1.00 98.50 192 ASP A C 1
ATOM 1539 O O . ASP A 1 192 ? -7.937 -0.818 -11.724 1.00 98.50 192 ASP A O 1
ATOM 1543 N N . SER A 1 193 ? -9.503 0.685 -11.147 1.00 98.19 193 SER A N 1
ATOM 1544 C CA . SER A 1 193 ? -8.912 1.771 -11.932 1.00 98.19 193 SER A CA 1
ATOM 1545 C C . SER A 1 193 ? -7.553 2.177 -11.370 1.00 98.19 193 SER A C 1
ATOM 1547 O O . SER A 1 193 ? -6.615 2.361 -12.142 1.00 98.19 193 SER A O 1
ATOM 1549 N N . LEU A 1 194 ? -7.430 2.302 -10.044 1.00 98.56 194 LEU A N 1
ATOM 1550 C CA . LEU A 1 194 ? -6.160 2.654 -9.404 1.00 98.56 194 LEU A CA 1
ATOM 1551 C C . LEU A 1 194 ? -5.136 1.534 -9.565 1.00 98.56 194 LEU A C 1
ATOM 1553 O O . LEU A 1 194 ? -4.010 1.814 -9.963 1.00 98.56 194 LEU A O 1
ATOM 1557 N N . GLN A 1 195 ? -5.529 0.273 -9.348 1.00 98.75 195 GLN A N 1
ATOM 1558 C CA . GLN A 1 195 ? -4.648 -0.876 -9.574 1.00 98.75 195 GLN A CA 1
ATOM 1559 C C . GLN A 1 195 ? -4.097 -0.863 -11.003 1.00 98.75 195 GLN A C 1
ATOM 1561 O O . GLN A 1 195 ? -2.886 -0.950 -11.195 1.00 98.75 195 GLN A O 1
ATOM 1566 N N . ARG A 1 196 ? -4.949 -0.651 -12.013 1.00 98.75 196 ARG A N 1
ATOM 1567 C CA . ARG A 1 196 ? -4.503 -0.59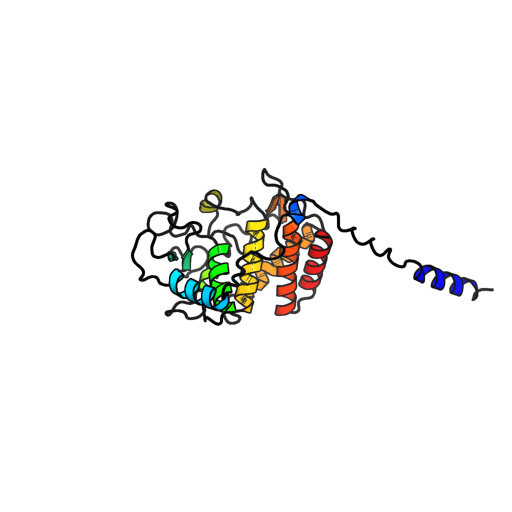6 -13.410 1.00 98.75 196 ARG A CA 1
ATOM 1568 C C . ARG A 1 196 ? -3.544 0.564 -13.695 1.00 98.75 196 ARG A C 1
ATOM 1570 O O . ARG A 1 196 ? -2.580 0.370 -14.432 1.00 98.75 196 ARG A O 1
ATOM 1577 N N . ILE A 1 197 ? -3.786 1.749 -13.132 1.00 98.56 197 ILE A N 1
ATOM 1578 C CA . ILE A 1 197 ? -2.873 2.895 -13.283 1.00 98.56 197 ILE A CA 1
ATOM 1579 C C . ILE A 1 197 ? -1.509 2.568 -12.664 1.00 98.56 197 ILE A C 1
ATOM 1581 O O . ILE A 1 197 ? -0.492 2.708 -13.339 1.00 98.56 197 ILE A O 1
ATOM 1585 N N . ILE A 1 198 ? -1.501 2.037 -11.438 1.00 98.75 198 ILE A N 1
ATOM 1586 C CA . ILE A 1 198 ? -0.283 1.610 -10.736 1.00 98.75 198 ILE A CA 1
ATOM 1587 C C . ILE A 1 198 ? 0.478 0.568 -11.564 1.00 98.75 198 ILE A C 1
ATOM 1589 O O . ILE A 1 198 ? 1.678 0.714 -11.774 1.00 98.75 198 ILE A O 1
ATOM 1593 N N . ALA A 1 199 ? -0.209 -0.454 -12.084 1.00 98.81 199 ALA A N 1
ATOM 1594 C CA . ALA A 1 199 ? 0.411 -1.506 -12.892 1.00 98.81 199 ALA A CA 1
ATOM 1595 C C . ALA A 1 199 ? 1.078 -0.946 -14.152 1.00 98.81 199 ALA A C 1
ATOM 1597 O O . ALA A 1 199 ? 2.194 -1.332 -14.488 1.00 98.81 199 ALA A O 1
ATOM 1598 N N . ASN A 1 200 ? 0.418 -0.006 -14.836 1.00 98.62 200 ASN A N 1
ATOM 1599 C CA . ASN A 1 200 ? 1.000 0.662 -15.998 1.00 98.62 200 ASN A CA 1
ATOM 1600 C C . ASN A 1 200 ? 2.247 1.470 -15.620 1.00 98.62 200 ASN A C 1
ATOM 1602 O O . ASN A 1 200 ? 3.244 1.404 -16.337 1.00 98.62 200 ASN A O 1
ATOM 1606 N N . GLN A 1 201 ? 2.206 2.187 -14.494 1.00 98.25 201 GLN A N 1
ATOM 1607 C CA . GLN A 1 201 ? 3.336 2.970 -14.001 1.00 98.25 201 GLN A CA 1
ATOM 1608 C C . GLN A 1 201 ? 4.537 2.074 -13.665 1.00 98.25 201 GLN A C 1
ATOM 1610 O O . GLN A 1 201 ? 5.660 2.355 -14.077 1.00 98.25 201 GLN A O 1
ATOM 1615 N N . PHE A 1 202 ? 4.289 0.970 -12.959 1.00 98.56 202 PHE A N 1
ATOM 1616 C CA . PHE A 1 202 ? 5.305 -0.011 -12.581 1.00 98.56 202 PHE A CA 1
ATOM 1617 C C . PHE A 1 202 ? 5.888 -0.725 -13.804 1.00 98.56 202 PHE A C 1
ATOM 1619 O O . PHE A 1 202 ? 7.099 -0.881 -13.895 1.00 98.56 202 PHE A O 1
ATOM 1626 N N . TYR A 1 203 ? 5.058 -1.093 -14.783 1.00 98.62 203 TYR A N 1
ATOM 1627 C CA . TYR A 1 203 ? 5.522 -1.723 -16.022 1.00 98.62 203 TYR A CA 1
ATOM 1628 C C . TYR A 1 203 ? 6.393 -0.772 -16.851 1.00 98.62 203 TYR A C 1
ATOM 1630 O O . TYR A 1 203 ? 7.410 -1.173 -17.419 1.00 98.62 203 TYR A O 1
ATOM 1638 N N . GLN A 1 204 ? 6.016 0.509 -16.911 1.00 98.50 204 GLN A N 1
ATOM 1639 C CA . GLN A 1 204 ? 6.830 1.525 -17.570 1.00 98.50 204 GLN A CA 1
ATOM 1640 C C . GLN A 1 204 ? 8.160 1.740 -16.835 1.00 98.50 204 GLN A C 1
ATOM 1642 O O . GLN A 1 204 ? 9.191 1.867 -17.492 1.00 98.50 204 GLN A O 1
ATOM 1647 N N . ALA A 1 205 ? 8.148 1.736 -15.499 1.00 98.31 205 ALA A N 1
ATOM 1648 C CA . ALA A 1 205 ? 9.361 1.822 -14.695 1.00 98.31 205 ALA A CA 1
ATOM 1649 C C . ALA A 1 205 ? 10.295 0.628 -14.951 1.00 98.31 205 ALA A C 1
ATOM 1651 O O . ALA A 1 205 ? 11.450 0.852 -15.299 1.00 98.31 205 ALA A O 1
ATOM 1652 N N . ASP A 1 206 ? 9.798 -0.612 -14.876 1.00 98.12 206 ASP A N 1
ATOM 1653 C CA . ASP A 1 206 ? 10.562 -1.833 -15.193 1.00 98.12 206 ASP A CA 1
ATOM 1654 C C . ASP A 1 206 ? 11.177 -1.769 -16.602 1.00 98.12 206 ASP A C 1
ATOM 1656 O O . ASP A 1 206 ? 12.374 -1.999 -16.776 1.00 98.12 206 ASP A O 1
ATOM 1660 N N . SER A 1 207 ? 10.404 -1.315 -17.596 1.00 97.88 207 SER A N 1
ATOM 1661 C CA . SER A 1 207 ? 10.891 -1.151 -18.975 1.00 97.88 207 SER A CA 1
ATOM 1662 C C . SER A 1 207 ? 12.077 -0.180 -19.089 1.00 97.88 207 SER A C 1
ATOM 1664 O O . SER A 1 207 ? 12.947 -0.367 -19.939 1.00 97.88 207 SER A O 1
ATOM 1666 N N . VAL A 1 208 ? 12.117 0.872 -18.264 1.00 98.25 208 VAL A N 1
ATOM 1667 C CA . VAL A 1 208 ? 13.213 1.859 -18.246 1.00 98.25 208 VAL A CA 1
ATOM 1668 C C . VAL A 1 208 ? 14.387 1.385 -17.395 1.00 98.25 208 VAL A C 1
ATOM 1670 O O . VAL A 1 208 ? 15.540 1.617 -17.758 1.00 98.25 208 VAL A O 1
ATOM 1673 N N . LEU A 1 209 ? 14.104 0.715 -16.277 1.00 97.94 209 LEU A N 1
ATOM 1674 C CA . LEU A 1 209 ? 15.112 0.113 -15.409 1.00 97.94 209 LEU A CA 1
ATOM 1675 C C . LEU A 1 209 ? 15.900 -0.959 -16.163 1.00 97.94 209 LEU A C 1
ATOM 1677 O O . LEU A 1 209 ? 17.115 -1.040 -15.985 1.00 97.94 209 LEU A O 1
ATOM 1681 N N . ASN A 1 210 ? 15.232 -1.734 -17.028 1.00 96.56 210 ASN A N 1
ATOM 1682 C CA . ASN A 1 210 ? 15.843 -2.735 -17.903 1.00 96.56 210 ASN A CA 1
ATOM 1683 C C . ASN A 1 210 ? 16.829 -3.639 -17.134 1.00 96.56 210 ASN A C 1
ATOM 1685 O O . ASN A 1 210 ? 17.997 -3.781 -17.501 1.00 96.56 210 ASN A O 1
ATOM 1689 N N . GLY A 1 211 ? 16.361 -4.172 -16.000 1.00 95.38 211 GLY A N 1
ATOM 1690 C CA . GLY A 1 211 ? 17.131 -5.030 -15.097 1.00 95.38 211 GLY A CA 1
ATOM 1691 C C . GLY A 1 211 ? 18.045 -4.309 -14.096 1.00 95.38 211 GLY A C 1
ATOM 1692 O O . GLY A 1 211 ? 18.646 -4.961 -13.250 1.00 95.38 211 GLY A O 1
ATOM 1693 N N . ASN A 1 212 ? 18.166 -2.979 -14.137 1.00 96.94 212 ASN A N 1
ATOM 1694 C CA . ASN A 1 212 ? 19.028 -2.231 -13.221 1.00 96.94 212 ASN A CA 1
ATOM 1695 C C . ASN A 1 212 ? 18.240 -1.520 -12.110 1.00 96.94 212 ASN A C 1
ATOM 1697 O O . ASN A 1 212 ? 17.816 -0.380 -12.280 1.00 96.94 212 ASN A O 1
ATOM 1701 N N . TYR A 1 213 ? 18.140 -2.151 -10.938 1.00 97.12 213 TYR A N 1
ATOM 1702 C CA . TYR A 1 213 ? 17.504 -1.591 -9.735 1.00 97.12 213 TYR A CA 1
ATOM 1703 C C . TYR A 1 213 ? 18.499 -0.921 -8.756 1.00 97.12 213 TYR A C 1
ATOM 1705 O O . TYR A 1 213 ? 18.172 -0.685 -7.596 1.00 97.12 213 TYR A O 1
ATOM 1713 N N . ASN A 1 214 ? 19.721 -0.580 -9.188 1.00 96.69 214 ASN A N 1
ATOM 1714 C CA . ASN A 1 214 ? 20.770 -0.013 -8.321 1.00 96.69 214 ASN A CA 1
ATOM 1715 C C . ASN A 1 214 ? 20.575 1.486 -8.017 1.00 96.69 214 ASN A C 1
ATOM 1717 O O . ASN A 1 214 ? 21.420 2.318 -8.354 1.00 96.69 214 ASN A O 1
ATOM 1721 N N . PHE A 1 215 ? 19.468 1.835 -7.362 1.00 97.00 215 PHE A N 1
ATOM 1722 C CA . PHE A 1 215 ? 19.121 3.209 -6.998 1.00 97.00 215 PHE A CA 1
ATOM 1723 C C . PHE A 1 215 ? 18.638 3.310 -5.549 1.00 97.00 215 PHE A C 1
ATOM 1725 O O . PHE A 1 215 ? 18.171 2.330 -4.973 1.00 97.00 215 PHE A O 1
ATOM 1732 N N . SER A 1 216 ? 18.746 4.505 -4.965 1.00 95.62 216 SER A N 1
ATOM 1733 C CA . SER A 1 216 ? 18.156 4.802 -3.653 1.00 95.62 216 SER A CA 1
ATOM 1734 C C . SER A 1 216 ? 16.639 4.962 -3.752 1.00 95.62 216 SER A C 1
ATOM 1736 O O . SER A 1 216 ? 15.921 4.605 -2.826 1.00 95.62 216 SER A O 1
ATOM 1738 N N . PHE A 1 217 ? 16.160 5.515 -4.874 1.00 95.25 217 PHE A N 1
ATOM 1739 C CA . PHE A 1 217 ? 14.753 5.517 -5.277 1.00 95.25 217 PHE A CA 1
ATOM 1740 C C . PHE A 1 217 ? 14.592 5.737 -6.782 1.00 95.25 217 PHE A C 1
ATOM 1742 O O . PHE A 1 217 ? 15.544 6.090 -7.480 1.00 95.25 217 PHE A O 1
ATOM 1749 N N . PHE A 1 218 ? 13.373 5.548 -7.283 1.00 95.94 218 PHE A N 1
ATOM 1750 C CA . PHE A 1 218 ? 13.010 5.814 -8.671 1.00 95.94 218 PHE A CA 1
ATOM 1751 C C . PHE A 1 218 ? 11.948 6.910 -8.741 1.00 95.94 218 PHE A C 1
ATOM 1753 O O . PHE A 1 218 ? 10.889 6.794 -8.130 1.00 95.94 218 PHE A O 1
ATOM 1760 N N . ASP A 1 219 ? 12.228 7.985 -9.475 1.00 95.06 219 ASP A N 1
ATOM 1761 C CA . ASP A 1 219 ? 11.245 9.021 -9.774 1.00 95.06 219 ASP A CA 1
ATOM 1762 C C . ASP A 1 219 ? 10.307 8.512 -10.872 1.00 95.06 219 ASP A C 1
ATOM 1764 O O . ASP A 1 219 ? 10.678 8.460 -12.048 1.00 95.06 219 ASP A O 1
ATOM 1768 N N . TYR A 1 220 ? 9.088 8.130 -10.488 1.00 95.50 220 TYR A N 1
ATOM 1769 C CA . TYR A 1 220 ? 8.089 7.608 -11.420 1.00 95.50 220 TYR A CA 1
ATOM 1770 C C . TYR A 1 220 ? 7.499 8.684 -12.331 1.00 95.50 220 TYR A C 1
ATOM 1772 O O . TYR A 1 220 ? 6.969 8.332 -13.376 1.00 95.50 220 TYR A O 1
ATOM 1780 N N . HIS A 1 221 ? 7.596 9.976 -12.007 1.00 93.44 221 HIS A N 1
ATOM 1781 C CA . HIS A 1 221 ? 7.174 11.024 -12.939 1.00 93.44 221 HIS A CA 1
ATOM 1782 C C . HIS A 1 221 ? 8.194 11.193 -14.069 1.00 93.44 221 HIS A C 1
ATOM 1784 O O . HIS A 1 221 ? 7.830 11.262 -15.242 1.00 93.44 221 HIS A O 1
ATOM 1790 N N . GLN A 1 222 ? 9.482 11.218 -13.718 1.00 95.56 222 GLN A N 1
ATOM 1791 C CA . GLN A 1 222 ? 10.574 11.391 -14.683 1.00 95.56 222 GLN A CA 1
ATOM 1792 C C . GLN A 1 222 ? 11.033 10.081 -15.334 1.00 95.56 222 GLN A C 1
ATOM 1794 O O . GLN A 1 222 ? 11.814 10.125 -16.283 1.00 95.56 222 GLN A O 1
ATOM 1799 N N . MET A 1 223 ? 10.578 8.933 -14.822 1.00 96.69 223 MET A N 1
ATOM 1800 C CA . MET A 1 223 ? 11.072 7.600 -15.173 1.00 96.69 223 MET A CA 1
ATOM 1801 C C . MET A 1 223 ? 12.590 7.498 -15.018 1.00 96.69 223 MET A C 1
ATOM 1803 O O . MET A 1 223 ? 13.315 7.171 -15.957 1.00 96.69 223 MET A O 1
ATOM 1807 N N . LYS A 1 224 ? 13.090 7.842 -13.829 1.00 97.25 224 LYS A N 1
ATOM 1808 C CA . LYS A 1 224 ? 14.529 7.968 -13.598 1.00 97.25 224 LYS A CA 1
ATOM 1809 C C . LYS A 1 224 ? 14.943 7.453 -12.228 1.00 97.25 224 LYS A C 1
ATOM 1811 O O . LYS A 1 224 ? 14.443 7.911 -11.207 1.00 97.25 224 LYS A O 1
ATOM 1816 N N . GLY A 1 225 ? 15.939 6.572 -12.213 1.00 96.62 225 GLY A N 1
ATOM 1817 C CA . GLY A 1 225 ? 16.614 6.159 -10.988 1.00 96.62 225 GLY A CA 1
ATOM 1818 C C . GLY A 1 225 ? 17.475 7.280 -10.399 1.00 96.62 225 GLY A C 1
ATOM 1819 O O . GLY A 1 225 ? 18.185 7.984 -11.124 1.00 96.62 225 GLY A O 1
ATOM 1820 N N . ILE A 1 226 ? 17.416 7.445 -9.080 1.00 96.25 226 ILE A N 1
ATOM 1821 C CA . ILE A 1 226 ? 18.124 8.476 -8.324 1.00 96.25 226 ILE A CA 1
ATOM 1822 C C . ILE A 1 226 ? 18.929 7.820 -7.200 1.00 96.25 226 ILE A C 1
ATOM 1824 O O . ILE A 1 226 ? 18.432 6.970 -6.463 1.00 96.25 226 ILE A O 1
ATOM 1828 N N . VAL A 1 227 ? 20.183 8.246 -7.050 1.00 96.50 227 VAL A N 1
ATOM 1829 C CA . VAL A 1 227 ? 21.037 7.886 -5.912 1.00 96.50 227 VAL A CA 1
ATOM 1830 C C . VAL A 1 227 ? 21.134 9.090 -4.986 1.00 96.50 227 VAL A C 1
ATOM 1832 O O . VAL A 1 227 ? 21.441 10.199 -5.427 1.00 96.50 227 VAL A O 1
ATOM 1835 N N . ASN A 1 228 ? 20.860 8.874 -3.706 1.00 93.12 228 ASN A N 1
ATOM 1836 C CA . ASN A 1 228 ? 20.976 9.877 -2.655 1.00 93.12 228 ASN A CA 1
ATOM 1837 C C . ASN A 1 228 ? 21.744 9.286 -1.452 1.00 93.12 228 ASN A C 1
ATOM 1839 O O . ASN A 1 228 ? 22.559 8.381 -1.608 1.00 93.12 228 ASN A O 1
ATOM 1843 N N . ASN A 1 229 ? 21.540 9.835 -0.254 1.00 91.25 229 ASN A N 1
ATOM 1844 C CA . ASN A 1 229 ? 22.199 9.390 0.975 1.00 91.25 229 ASN A CA 1
ATOM 1845 C C . ASN A 1 229 ? 21.592 8.119 1.608 1.00 91.25 229 ASN A C 1
ATOM 1847 O O . ASN A 1 229 ? 22.145 7.623 2.589 1.00 91.25 229 ASN A O 1
ATOM 1851 N N . ILE A 1 230 ? 20.461 7.623 1.102 1.00 90.19 230 ILE A N 1
ATOM 1852 C CA . ILE A 1 230 ? 19.872 6.331 1.473 1.00 90.19 230 ILE A CA 1
ATOM 1853 C C . ILE A 1 230 ? 20.569 5.230 0.656 1.00 90.19 230 ILE A C 1
ATOM 1855 O O . ILE A 1 230 ? 20.863 5.457 -0.523 1.00 90.19 230 ILE A O 1
ATOM 1859 N N . PRO A 1 231 ? 20.857 4.054 1.250 1.00 93.50 231 PRO A N 1
ATOM 1860 C CA . PRO A 1 231 ? 21.416 2.920 0.520 1.00 93.50 231 PRO A CA 1
ATOM 1861 C C . PRO A 1 231 ? 20.616 2.566 -0.733 1.00 93.50 231 PRO A C 1
ATOM 1863 O O . PRO A 1 231 ? 19.441 2.905 -0.850 1.00 93.50 231 PRO A O 1
ATOM 1866 N N . LEU A 1 232 ? 21.262 1.863 -1.660 1.00 95.88 232 LEU A N 1
ATOM 1867 C CA . LEU A 1 232 ? 20.563 1.275 -2.797 1.00 95.88 232 LEU A CA 1
ATOM 1868 C C . LEU A 1 232 ? 19.550 0.244 -2.285 1.00 95.88 232 LEU A C 1
ATOM 1870 O O . LEU A 1 232 ? 19.829 -0.454 -1.309 1.00 95.88 232 LEU A O 1
ATOM 1874 N N . GLN A 1 233 ? 18.390 0.177 -2.930 1.00 94.81 233 GLN A N 1
ATOM 1875 C CA . GLN A 1 233 ? 17.267 -0.651 -2.491 1.00 94.81 233 GLN A CA 1
ATOM 1876 C C . GLN A 1 233 ? 16.831 -1.593 -3.608 1.00 94.81 233 GLN A C 1
ATOM 1878 O O . GLN A 1 233 ? 15.738 -1.483 -4.152 1.00 94.81 233 GLN A O 1
ATOM 1883 N N . GLN A 1 234 ? 17.722 -2.506 -3.996 1.00 95.25 234 GLN A N 1
ATOM 1884 C CA . GLN A 1 234 ? 17.454 -3.468 -5.068 1.00 95.25 234 GLN A CA 1
ATOM 1885 C C . GLN A 1 234 ? 16.306 -4.430 -4.723 1.00 95.25 234 GLN A C 1
ATOM 1887 O O . GLN A 1 234 ? 15.657 -4.971 -5.615 1.00 95.25 234 GLN A O 1
ATOM 1892 N N . ASP A 1 235 ? 16.013 -4.611 -3.435 1.00 94.94 235 ASP A N 1
ATOM 1893 C CA . ASP A 1 235 ? 14.937 -5.462 -2.929 1.00 94.94 235 ASP A CA 1
ATOM 1894 C C . ASP A 1 235 ? 13.541 -5.029 -3.399 1.00 94.94 235 ASP A C 1
ATOM 1896 O O . ASP A 1 235 ? 12.628 -5.854 -3.484 1.00 94.94 235 ASP A O 1
ATOM 1900 N N . VAL A 1 236 ? 13.373 -3.768 -3.809 1.00 96.88 236 VAL A N 1
ATOM 1901 C CA . VAL A 1 236 ? 12.120 -3.287 -4.407 1.00 96.88 236 VAL A CA 1
ATOM 1902 C C . VAL A 1 236 ? 11.780 -3.939 -5.746 1.00 96.88 236 VAL A C 1
ATOM 1904 O O . VAL A 1 236 ? 10.618 -3.879 -6.153 1.00 96.88 236 VAL A O 1
ATOM 1907 N N . ALA A 1 237 ? 12.737 -4.599 -6.406 1.00 98.12 237 ALA A N 1
ATOM 1908 C CA . ALA A 1 237 ? 12.479 -5.414 -7.589 1.00 98.12 237 ALA A CA 1
ATOM 1909 C C . ALA A 1 237 ? 11.446 -6.519 -7.288 1.00 98.12 237 ALA A C 1
ATOM 1911 O O . ALA A 1 237 ? 10.497 -6.708 -8.050 1.00 98.12 237 ALA A O 1
ATOM 1912 N N . ALA A 1 238 ? 11.515 -7.144 -6.106 1.00 98.00 238 ALA A N 1
ATOM 1913 C CA . ALA A 1 238 ? 10.502 -8.102 -5.659 1.00 98.00 238 ALA A CA 1
ATOM 1914 C C . ALA A 1 238 ? 9.126 -7.439 -5.437 1.00 98.00 238 ALA A C 1
ATOM 1916 O O . ALA A 1 238 ? 8.083 -8.021 -5.737 1.00 98.00 238 ALA A O 1
ATOM 1917 N N . GLY A 1 239 ? 9.103 -6.191 -4.957 1.00 98.19 239 GLY A N 1
ATOM 1918 C CA . GLY A 1 239 ? 7.872 -5.407 -4.823 1.00 98.19 239 GLY A CA 1
ATOM 1919 C C . GLY A 1 239 ? 7.244 -5.051 -6.175 1.00 98.19 239 GLY A C 1
ATOM 1920 O O . GLY A 1 239 ? 6.025 -5.147 -6.334 1.00 98.19 239 GLY A O 1
ATOM 1921 N N . HIS A 1 240 ? 8.068 -4.700 -7.169 1.00 98.62 240 HIS A N 1
ATOM 1922 C CA . HIS A 1 240 ? 7.628 -4.506 -8.555 1.00 98.62 240 HIS A CA 1
ATOM 1923 C C . HIS A 1 240 ? 7.026 -5.779 -9.132 1.00 98.62 240 HIS A C 1
ATOM 1925 O O . HIS A 1 240 ? 5.913 -5.746 -9.660 1.00 98.62 240 HIS A O 1
ATOM 1931 N N . ALA A 1 241 ? 7.727 -6.899 -8.966 1.00 98.62 241 ALA A N 1
ATOM 1932 C CA . ALA A 1 241 ? 7.262 -8.197 -9.415 1.00 98.62 241 ALA A CA 1
ATOM 1933 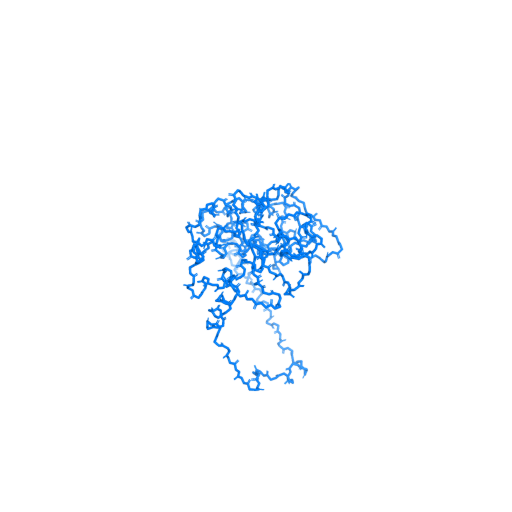C C . ALA A 1 241 ? 5.910 -8.577 -8.810 1.00 98.62 241 ALA A C 1
ATOM 1935 O O . ALA A 1 241 ? 5.005 -8.972 -9.542 1.00 98.62 241 ALA A O 1
ATOM 1936 N N . TYR A 1 242 ? 5.739 -8.401 -7.496 1.00 98.69 242 TYR A N 1
ATOM 1937 C CA . TYR A 1 242 ? 4.478 -8.695 -6.819 1.00 98.69 242 TYR A CA 1
ATOM 1938 C C . TYR A 1 242 ? 3.312 -7.881 -7.390 1.00 98.69 242 TYR A C 1
ATOM 1940 O O . TYR A 1 242 ? 2.261 -8.441 -7.708 1.00 98.69 242 TYR A O 1
ATOM 1948 N N . VAL A 1 243 ? 3.489 -6.563 -7.537 1.00 98.88 243 VAL A N 1
ATOM 1949 C CA . VAL A 1 243 ? 2.443 -5.667 -8.054 1.00 98.88 243 VAL A CA 1
ATOM 1950 C C . VAL A 1 243 ? 2.068 -6.045 -9.485 1.00 98.88 243 VAL A C 1
ATOM 1952 O O . VAL A 1 243 ? 0.884 -6.165 -9.803 1.00 98.88 243 VAL A O 1
ATOM 1955 N N . LEU A 1 244 ? 3.063 -6.273 -10.342 1.00 98.88 244 LEU A N 1
ATOM 1956 C CA . LEU A 1 244 ? 2.847 -6.622 -11.743 1.00 98.88 244 LEU A CA 1
ATOM 1957 C C . LEU A 1 244 ? 2.217 -8.011 -11.901 1.00 98.88 244 LEU A C 1
ATOM 1959 O O . LEU A 1 244 ? 1.270 -8.166 -12.670 1.00 98.88 244 LEU A O 1
ATOM 1963 N N . TYR A 1 245 ? 2.657 -9.004 -11.131 1.00 98.88 245 TYR A N 1
ATOM 1964 C CA . TYR A 1 245 ? 2.047 -10.331 -11.149 1.00 98.88 245 TYR A CA 1
ATOM 1965 C C . TYR A 1 245 ? 0.594 -10.284 -10.663 1.00 98.88 245 TYR A C 1
ATOM 1967 O O . TYR A 1 245 ? -0.299 -10.813 -11.318 1.00 98.88 245 TYR A O 1
ATOM 1975 N N . SER A 1 246 ? 0.325 -9.560 -9.574 1.00 98.75 246 SER A N 1
ATOM 1976 C CA . SER A 1 246 ? -1.040 -9.381 -9.062 1.00 98.75 246 SER A CA 1
ATOM 1977 C C . SER A 1 246 ? -1.944 -8.668 -10.079 1.00 98.75 246 SER A C 1
ATOM 1979 O O . SER A 1 246 ? -3.125 -8.990 -10.214 1.00 98.75 246 SER A O 1
ATOM 1981 N N . ALA A 1 247 ? -1.398 -7.709 -10.833 1.00 98.81 247 ALA A N 1
ATOM 1982 C CA . ALA A 1 247 ? -2.112 -7.050 -11.922 1.00 98.81 247 ALA A CA 1
ATOM 1983 C C . ALA A 1 247 ? -2.395 -7.999 -13.095 1.00 98.81 247 ALA A C 1
ATOM 1985 O O . ALA A 1 247 ? -3.475 -7.927 -13.682 1.00 98.81 247 ALA A O 1
ATOM 1986 N N . TYR A 1 248 ? -1.456 -8.885 -13.434 1.00 98.81 248 TYR A N 1
ATOM 1987 C CA . TYR A 1 248 ? -1.671 -9.932 -14.430 1.00 98.81 248 TYR A CA 1
ATOM 1988 C C . TYR A 1 248 ? -2.800 -10.876 -14.005 1.00 98.81 248 TYR A C 1
ATOM 1990 O O . TYR A 1 248 ? -3.754 -11.028 -14.763 1.00 98.81 248 TYR A O 1
ATOM 1998 N N . GLU A 1 249 ? -2.762 -11.412 -12.783 1.00 98.56 249 GLU A N 1
ATOM 1999 C CA . GLU A 1 249 ? -3.803 -12.318 -12.269 1.00 98.56 249 GLU A CA 1
ATOM 2000 C C . GLU A 1 249 ? -5.196 -11.670 -12.312 1.00 98.56 249 GLU A C 1
ATOM 2002 O O . GLU A 1 249 ? -6.187 -12.315 -12.656 1.00 98.56 249 GLU A O 1
ATOM 2007 N N . LYS A 1 250 ? -5.282 -10.366 -12.020 1.00 97.94 250 LYS A N 1
ATOM 2008 C CA . LYS A 1 250 ? -6.551 -9.627 -12.036 1.00 97.94 250 LYS A CA 1
ATOM 2009 C C . LYS A 1 250 ? -7.036 -9.264 -13.443 1.00 97.94 250 LYS A C 1
ATOM 2011 O O . LYS A 1 250 ? -8.241 -9.269 -13.693 1.00 97.94 250 LYS A O 1
ATOM 2016 N N . PHE A 1 251 ? -6.138 -8.859 -14.342 1.00 98.44 251 PHE A N 1
ATOM 2017 C CA . PHE A 1 251 ? -6.509 -8.214 -15.609 1.00 98.44 251 PHE A CA 1
ATOM 2018 C C . PHE A 1 251 ? -6.197 -9.027 -16.869 1.00 98.44 251 PHE A C 1
ATOM 2020 O O . PHE A 1 251 ? -6.656 -8.637 -17.943 1.00 98.44 251 PHE A O 1
ATOM 2027 N N . GLY A 1 252 ? -5.418 -10.103 -16.762 1.00 98.56 252 GLY A N 1
ATOM 2028 C CA . GLY A 1 252 ? -5.018 -10.970 -17.874 1.00 98.56 252 GLY A CA 1
ATOM 2029 C C . GLY A 1 252 ? -4.115 -10.307 -18.921 1.00 98.56 252 GLY A C 1
ATOM 2030 O O . GLY A 1 252 ? -3.996 -10.813 -20.034 1.00 98.56 252 GLY A O 1
ATOM 2031 N N . ASP A 1 253 ? -3.508 -9.155 -18.619 1.00 98.62 253 ASP A N 1
ATOM 2032 C CA . ASP A 1 253 ? -2.613 -8.468 -19.555 1.00 98.62 253 ASP A CA 1
ATOM 2033 C C . ASP A 1 253 ? -1.190 -9.028 -19.441 1.00 98.62 253 ASP A C 1
ATOM 2035 O O . ASP A 1 253 ? -0.462 -8.750 -18.486 1.00 98.62 253 ASP A O 1
ATOM 2039 N N . GLU A 1 254 ? -0.788 -9.798 -20.450 1.00 98.62 254 GLU A N 1
ATOM 2040 C CA . GLU A 1 254 ? 0.521 -10.458 -20.569 1.00 98.62 254 GLU A CA 1
ATOM 2041 C C . GLU A 1 254 ? 1.726 -9.519 -20.403 1.00 98.62 254 GLU A C 1
ATOM 2043 O O . GLU A 1 254 ? 2.830 -9.964 -20.084 1.00 98.62 254 GLU A O 1
ATOM 2048 N N . ARG A 1 255 ? 1.560 -8.207 -20.622 1.00 98.62 255 ARG A N 1
ATOM 2049 C CA . ARG A 1 255 ? 2.642 -7.240 -20.382 1.00 98.62 255 ARG A CA 1
ATOM 2050 C C . ARG A 1 255 ? 3.034 -7.203 -18.909 1.00 98.62 255 ARG A C 1
ATOM 2052 O O . ARG A 1 255 ? 4.221 -7.139 -18.607 1.00 98.62 255 ARG A O 1
ATOM 2059 N N . TYR A 1 256 ? 2.062 -7.298 -18.004 1.00 98.81 256 TYR A N 1
ATOM 2060 C CA . TYR A 1 256 ? 2.341 -7.289 -16.573 1.00 98.81 256 TYR A CA 1
ATOM 2061 C C . TYR A 1 256 ? 3.059 -8.570 -16.133 1.00 98.81 256 TYR A C 1
ATOM 2063 O O . TYR A 1 256 ? 4.009 -8.479 -15.365 1.00 98.81 256 TYR A O 1
ATOM 2071 N N . LEU A 1 257 ? 2.710 -9.740 -16.686 1.00 98.81 257 LEU A N 1
ATOM 2072 C CA . LEU A 1 257 ? 3.443 -10.982 -16.406 1.00 98.81 257 LEU A CA 1
ATOM 2073 C C . LEU A 1 257 ? 4.909 -10.882 -16.846 1.00 98.81 257 LEU A C 1
ATOM 2075 O O . LEU A 1 257 ? 5.812 -11.230 -16.087 1.00 98.81 257 LEU A O 1
ATOM 2079 N N . LYS A 1 258 ? 5.158 -10.348 -18.047 1.00 98.56 258 LYS A N 1
ATOM 2080 C CA . LYS A 1 258 ? 6.523 -10.127 -18.551 1.00 98.56 258 LYS A CA 1
ATOM 2081 C C . LYS A 1 258 ? 7.319 -9.182 -17.656 1.00 98.56 258 LYS A C 1
ATOM 2083 O O . LYS A 1 258 ? 8.459 -9.497 -17.329 1.00 98.56 258 LYS A O 1
ATOM 2088 N N . GLY A 1 259 ? 6.717 -8.067 -17.242 1.00 98.50 259 GLY A N 1
ATOM 2089 C CA . GLY A 1 259 ? 7.362 -7.132 -16.320 1.00 98.50 259 GLY A CA 1
ATOM 2090 C C . GLY A 1 259 ? 7.615 -7.750 -14.942 1.00 98.50 259 GLY A C 1
ATOM 2091 O O . GLY A 1 259 ? 8.670 -7.542 -14.356 1.00 98.50 259 GLY A O 1
ATOM 2092 N N . ALA A 1 260 ? 6.703 -8.590 -14.443 1.00 98.69 260 ALA A N 1
ATOM 2093 C CA . ALA A 1 260 ? 6.908 -9.297 -13.184 1.00 98.69 260 ALA A CA 1
ATOM 2094 C C . ALA A 1 260 ? 8.101 -10.262 -13.245 1.00 98.69 260 ALA A C 1
ATOM 2096 O O . ALA A 1 260 ? 8.918 -10.299 -12.328 1.00 98.69 260 ALA A O 1
ATOM 2097 N N . MET A 1 261 ? 8.226 -11.013 -14.342 1.00 98.50 261 MET A N 1
ATOM 2098 C CA . MET A 1 261 ? 9.370 -11.896 -14.577 1.00 98.50 261 MET A CA 1
ATOM 2099 C C . MET A 1 261 ? 10.679 -11.113 -14.734 1.00 98.50 261 MET A C 1
ATOM 2101 O O . MET A 1 261 ? 11.690 -11.534 -14.182 1.00 98.50 261 MET A O 1
ATOM 2105 N N . SER A 1 262 ? 10.656 -9.985 -15.453 1.00 98.25 262 SER A N 1
ATOM 2106 C CA . SER A 1 262 ? 11.802 -9.073 -15.602 1.00 98.25 262 SER A CA 1
ATOM 2107 C C . SER A 1 262 ? 12.294 -8.572 -14.243 1.00 98.25 262 SER A C 1
ATOM 2109 O O . SER A 1 262 ? 13.465 -8.739 -13.903 1.00 98.25 262 SER A O 1
ATOM 2111 N N . ALA A 1 263 ? 11.382 -8.053 -13.418 1.00 98.12 263 ALA A N 1
ATOM 2112 C CA . ALA A 1 263 ? 11.707 -7.565 -12.086 1.00 98.12 263 ALA A CA 1
ATOM 2113 C C . ALA A 1 263 ? 12.238 -8.681 -11.164 1.00 98.12 263 ALA A C 1
ATOM 2115 O O . ALA A 1 263 ? 13.204 -8.457 -10.441 1.00 98.12 263 ALA A O 1
ATOM 2116 N N . MET A 1 264 ? 11.684 -9.901 -11.222 1.00 97.62 264 MET A N 1
ATOM 2117 C CA . MET A 1 264 ? 12.234 -11.036 -10.461 1.00 97.62 264 MET A CA 1
ATOM 2118 C C . MET A 1 264 ? 13.637 -11.437 -10.919 1.00 97.62 264 MET A C 1
ATOM 2120 O O . MET A 1 264 ? 14.493 -11.686 -10.081 1.00 97.62 264 MET A O 1
ATOM 2124 N N . GLN A 1 265 ? 13.900 -11.456 -12.227 1.00 97.19 265 GLN A N 1
ATOM 2125 C CA . GLN A 1 265 ? 15.238 -11.755 -12.752 1.00 97.19 265 GLN A CA 1
ATOM 2126 C C . GLN A 1 265 ? 16.279 -10.713 -12.338 1.00 97.19 265 GLN A C 1
ATOM 2128 O O . GLN A 1 265 ? 17.456 -11.033 -12.261 1.00 97.19 265 GLN A O 1
ATOM 2133 N N . ALA A 1 266 ? 15.858 -9.469 -12.102 1.00 95.31 266 ALA A N 1
ATOM 2134 C CA . ALA A 1 266 ? 16.731 -8.416 -11.595 1.00 95.31 266 ALA A CA 1
ATOM 2135 C C . ALA A 1 266 ? 16.997 -8.514 -10.081 1.00 95.31 266 ALA A C 1
ATOM 2137 O O . ALA A 1 266 ? 17.920 -7.864 -9.591 1.00 95.31 266 ALA A O 1
ATOM 2138 N N . TYR A 1 267 ? 16.163 -9.258 -9.346 1.00 89.50 267 TYR A N 1
ATOM 2139 C CA . TYR A 1 267 ? 16.318 -9.498 -7.911 1.00 89.50 267 TYR A CA 1
ATOM 2140 C C . TYR A 1 267 ? 17.289 -10.651 -7.605 1.00 89.50 267 TYR A C 1
ATOM 2142 O O . TYR A 1 267 ? 17.977 -10.591 -6.585 1.00 89.50 267 TYR A O 1
ATOM 2150 N N . ASP A 1 268 ? 17.312 -11.671 -8.471 1.00 72.12 268 ASP A N 1
ATOM 2151 C CA . ASP A 1 268 ? 18.184 -12.856 -8.386 1.00 72.12 268 ASP A CA 1
ATOM 2152 C C . ASP A 1 268 ? 19.676 -12.528 -8.618 1.00 72.12 268 ASP A C 1
ATOM 2154 O O . ASP A 1 268 ? 20.520 -13.103 -7.887 1.00 72.12 268 ASP A O 1
#

Secondary structure (DSSP, 8-state):
--SSHHHHHHHHTT-----PPPP------HHHHTS-SS-SS-----HHHHHHHHHHHHT-TT--STT--SEEEE---SSSSS-EEEE-SSTT-TTBGGGSBSS---HHHHHHHHHHHHHTT--TTSBTTB-HHHHGGGGEE-TTS--EE-SSSSGGGGGGSS-SSS-HHHHHHHHHHHHHHHHHSTT-TTHHHHHHHHHHHHHHHHHHHTT---SSEEETTTTEEE--SSPP-TTHHHHHHHHHHHHHHHH--HHHHHHHHHHHHHH-